Protein AF-A0A7C7V4R6-F1 (afdb_monomer)

Secondary structure (DSSP, 8-state):
------------------------------GGGTTSHHHHHHHHGGGPPEEE-TTS-EEE---EEEEE--TTSTT--S-HHHHHHHHHHTT-SEEEEEEEEB--TTSTTBTT--HHHHHHHHHHHHHHHTTT-EEEEEEEEE--GGGHHHHHHHHTT---S-EEEE--EEE-SSSEEE-SSTTTSHHHHTTS-HHHHHHHHHHHHHHHHHTT--SEE-STTTTHHHHHHHHSS--GGGGHHHHHHHHHHHHHHT-EEEEETHHHHSTT-S-BS-HHHHHHHHHTT---EEEE--BSSGGGTTTTHHHHHHHHHHTT-SEEEEEETTEEEEEE--

Structure (mmCIF, N/CA/C/O backbone):
data_AF-A0A7C7V4R6-F1
#
_entry.id   AF-A0A7C7V4R6-F1
#
loop_
_atom_site.group_PDB
_atom_site.id
_atom_site.type_symbol
_atom_site.label_atom_id
_atom_site.label_alt_id
_atom_site.label_comp_id
_atom_site.label_asym_id
_atom_site.label_entity_id
_atom_site.label_seq_id
_atom_site.pdbx_PDB_ins_code
_atom_site.Cartn_x
_atom_site.Cartn_y
_atom_site.Cartn_z
_atom_site.occupancy
_atom_site.B_iso_or_equiv
_atom_site.auth_seq_id
_atom_site.auth_comp_id
_atom_site.auth_asym_id
_atom_site.auth_atom_id
_atom_site.pdbx_PDB_model_num
ATOM 1 N N . MET A 1 1 ? 21.155 -21.994 -9.665 1.00 31.92 1 MET A N 1
ATOM 2 C CA . MET A 1 1 ? 20.727 -23.236 -10.342 1.00 31.92 1 MET A CA 1
ATOM 3 C C . MET A 1 1 ? 19.844 -23.995 -9.373 1.00 31.92 1 MET A C 1
ATOM 5 O O . MET A 1 1 ? 20.315 -24.326 -8.297 1.00 31.92 1 MET A O 1
ATOM 9 N N . CYS A 1 2 ? 18.577 -24.198 -9.715 1.00 30.30 2 CYS A N 1
ATOM 10 C CA . CYS A 1 2 ? 17.637 -25.014 -8.949 1.00 30.30 2 CYS A CA 1
ATOM 11 C C . CYS A 1 2 ? 17.242 -26.178 -9.872 1.00 30.30 2 CYS A C 1
ATOM 13 O O . CYS A 1 2 ? 16.844 -25.892 -11.006 1.00 30.30 2 CYS A O 1
ATOM 15 N N . PRO A 1 3 ? 17.436 -27.457 -9.502 1.00 39.81 3 PRO A N 1
ATOM 16 C CA . PRO A 1 3 ? 17.173 -28.550 -10.422 1.00 39.81 3 PRO A CA 1
ATOM 17 C C . PRO A 1 3 ? 15.688 -28.925 -10.423 1.00 39.81 3 PRO A C 1
ATOM 19 O O . PRO A 1 3 ? 15.050 -29.071 -9.384 1.00 39.81 3 PRO A O 1
ATOM 22 N N . TYR A 1 4 ? 15.175 -29.112 -11.635 1.00 31.00 4 TYR A N 1
ATOM 23 C CA . TYR A 1 4 ? 13.907 -29.758 -11.946 1.00 31.00 4 TYR A CA 1
ATOM 24 C C . TYR A 1 4 ? 13.853 -31.184 -11.375 1.00 31.00 4 TYR A C 1
ATOM 26 O O . TYR A 1 4 ? 14.777 -31.970 -11.578 1.00 31.00 4 TYR A O 1
ATOM 34 N N . SER A 1 5 ? 12.705 -31.570 -10.819 1.00 31.20 5 SER A N 1
ATOM 35 C CA . SER A 1 5 ? 12.209 -32.937 -10.978 1.00 31.20 5 SER A CA 1
ATOM 36 C C . SER A 1 5 ? 10.722 -32.881 -11.319 1.00 31.20 5 SER A C 1
ATOM 38 O O . SER A 1 5 ? 9.916 -32.293 -10.603 1.00 31.20 5 SER A O 1
ATOM 40 N N . ALA A 1 6 ? 10.395 -33.415 -12.492 1.00 26.78 6 ALA A N 1
ATOM 41 C CA . ALA A 1 6 ? 9.046 -33.526 -13.009 1.00 26.78 6 ALA A CA 1
ATOM 42 C C . ALA A 1 6 ? 8.433 -34.841 -12.518 1.00 26.78 6 ALA A C 1
ATOM 44 O O . ALA A 1 6 ? 8.996 -35.909 -12.759 1.00 26.78 6 ALA A O 1
ATOM 45 N N . SER A 1 7 ? 7.249 -34.784 -11.914 1.00 27.92 7 SER A N 1
ATOM 46 C CA . SER A 1 7 ? 6.358 -35.937 -11.820 1.00 27.92 7 SER A CA 1
ATOM 47 C C . SER A 1 7 ? 4.995 -35.557 -12.399 1.00 27.92 7 SER A C 1
ATOM 49 O O . SER A 1 7 ? 4.341 -34.598 -12.000 1.00 27.92 7 SER A O 1
ATOM 51 N N . ARG A 1 8 ? 4.605 -36.292 -13.444 1.00 27.06 8 ARG A N 1
ATOM 52 C CA . ARG A 1 8 ? 3.277 -36.232 -14.055 1.00 27.06 8 ARG A CA 1
ATOM 53 C C . ARG A 1 8 ? 2.288 -36.935 -13.129 1.00 27.06 8 ARG A C 1
ATOM 55 O O . ARG A 1 8 ? 2.454 -38.126 -12.881 1.00 27.06 8 ARG A O 1
ATOM 62 N N . ALA A 1 9 ? 1.216 -36.252 -12.748 1.00 27.55 9 ALA A N 1
ATOM 63 C CA . ALA A 1 9 ? -0.017 -36.889 -12.298 1.00 27.55 9 ALA A CA 1
ATOM 64 C C . ALA A 1 9 ? -1.159 -36.477 -13.236 1.00 27.55 9 ALA A C 1
ATOM 66 O O . ALA A 1 9 ? -1.365 -35.297 -13.516 1.00 27.55 9 ALA A O 1
ATOM 67 N N . LYS A 1 10 ? -1.849 -37.480 -13.784 1.00 25.34 10 LYS A N 1
ATOM 68 C CA . LYS A 1 10 ? -3.043 -37.336 -14.621 1.00 25.34 10 LYS A CA 1
ATOM 69 C C . LYS A 1 10 ? -4.300 -37.245 -13.746 1.00 25.34 10 LYS A C 1
ATOM 71 O O . LYS A 1 10 ? -4.399 -37.944 -12.747 1.00 25.34 10 LYS A O 1
ATOM 76 N N . SER A 1 11 ? -5.257 -36.476 -14.273 1.00 25.80 11 SER A N 1
ATOM 77 C CA . SER A 1 11 ? -6.722 -36.542 -14.123 1.00 25.80 11 SER A CA 1
ATOM 78 C C . SER A 1 11 ? -7.352 -36.297 -12.748 1.00 25.80 11 SER A C 1
ATOM 80 O O . SER A 1 11 ? -7.283 -37.134 -11.860 1.00 25.80 11 SER A O 1
ATOM 82 N N . SER A 1 12 ? -8.204 -35.277 -12.660 1.00 25.84 12 SER A N 1
ATOM 83 C CA . SER A 1 12 ? -9.638 -35.470 -12.927 1.00 25.84 12 SER A CA 1
ATOM 84 C C . SER A 1 12 ? -10.336 -34.120 -13.114 1.00 25.84 12 SER A C 1
ATOM 86 O O . SER A 1 12 ? -10.121 -33.163 -12.381 1.00 25.84 12 SER A O 1
ATOM 88 N N . SER A 1 13 ? -11.121 -34.051 -14.182 1.00 28.67 13 SER A N 1
ATOM 89 C CA . SER A 1 13 ? -11.989 -32.948 -14.566 1.00 28.67 13 SER A CA 1
ATOM 90 C C . SER A 1 13 ? -13.187 -32.871 -13.622 1.00 28.67 13 SER A C 1
ATOM 92 O O . SER A 1 13 ? -14.039 -33.759 -13.644 1.00 28.67 13 SER A O 1
ATOM 94 N N . GLY A 1 14 ? -13.265 -31.802 -12.836 1.00 24.80 14 GLY A N 1
ATOM 95 C CA . GLY A 1 14 ? -14.479 -31.370 -12.153 1.00 24.80 14 GLY A CA 1
ATOM 96 C C . GLY A 1 14 ? -14.875 -30.009 -12.702 1.00 24.80 14 GLY A C 1
ATOM 97 O O . GLY A 1 14 ? -14.287 -29.001 -12.326 1.00 24.80 14 GLY A O 1
ATOM 98 N N . PHE A 1 15 ? -15.829 -30.000 -13.632 1.00 26.11 15 PHE A N 1
ATOM 99 C CA . PHE A 1 15 ? -16.554 -28.798 -14.029 1.00 26.11 15 PHE A CA 1
ATOM 100 C C . PHE A 1 15 ? -17.224 -28.216 -12.778 1.00 26.11 15 PHE A C 1
ATOM 102 O O . PHE A 1 15 ? -18.094 -28.867 -12.203 1.00 26.11 15 PHE A O 1
ATOM 109 N N . PHE A 1 16 ? -16.826 -27.014 -12.364 1.00 27.72 16 PHE A N 1
ATOM 110 C CA . PHE A 1 16 ? -17.659 -26.170 -11.516 1.00 27.72 16 PHE A CA 1
ATOM 111 C C . PHE A 1 16 ? -18.145 -24.994 -12.349 1.00 27.72 16 PHE A C 1
ATOM 113 O O . PHE A 1 16 ? -17.373 -24.289 -12.997 1.00 27.72 16 PHE A O 1
ATOM 120 N N . ASP A 1 17 ? -19.464 -24.915 -12.375 1.00 26.17 17 ASP A N 1
ATOM 121 C CA . ASP A 1 17 ? -20.310 -24.062 -13.180 1.00 26.17 17 ASP A CA 1
ATOM 122 C C . ASP A 1 17 ? -19.988 -22.582 -12.949 1.00 26.17 17 ASP A C 1
ATOM 124 O O . ASP A 1 17 ? -20.004 -22.077 -11.823 1.00 26.17 17 ASP A O 1
ATOM 128 N N . GLY A 1 18 ? -19.640 -21.900 -14.036 1.00 31.06 18 GLY A N 1
ATOM 129 C CA . GLY A 1 18 ? -19.382 -20.475 -14.050 1.00 31.06 18 GLY A CA 1
ATOM 130 C C . GLY A 1 18 ? -20.699 -19.736 -14.187 1.00 31.06 18 GLY A C 1
ATOM 131 O O . GLY A 1 18 ? -21.167 -19.557 -15.302 1.00 31.06 18 GLY A O 1
ATOM 132 N N . GLN A 1 19 ? -21.270 -19.277 -13.074 1.00 30.16 19 GLN A N 1
ATOM 133 C CA . GLN A 1 19 ? -22.265 -18.203 -13.066 1.00 30.16 19 GLN A CA 1
ATOM 134 C C . GLN A 1 19 ? -22.471 -17.668 -11.642 1.00 30.16 19 GLN A C 1
ATOM 136 O O . GLN A 1 19 ? -23.383 -18.072 -10.932 1.00 30.16 19 GLN A O 1
ATOM 141 N N . GLN A 1 20 ? -21.619 -16.728 -11.222 1.00 28.16 20 GLN A N 1
ATOM 142 C CA . GLN A 1 20 ? -21.970 -15.731 -10.199 1.00 28.16 20 GLN A CA 1
ATOM 143 C C . GLN A 1 20 ? -21.044 -14.503 -10.266 1.00 28.16 20 GLN A C 1
ATOM 145 O O . GLN A 1 20 ? -20.533 -14.015 -9.267 1.00 28.16 20 GLN A O 1
ATOM 150 N N . ALA A 1 21 ? -20.850 -13.958 -11.469 1.00 31.48 21 ALA A N 1
ATOM 151 C CA . ALA A 1 21 ? -20.419 -12.570 -11.620 1.00 31.48 21 ALA A CA 1
ATOM 152 C C . ALA A 1 21 ? -21.663 -11.680 -11.470 1.00 31.48 21 ALA A C 1
ATOM 154 O O . ALA A 1 21 ? -22.317 -11.335 -12.453 1.00 31.48 21 ALA A O 1
ATOM 155 N N . ASN A 1 22 ? -22.044 -11.374 -10.228 1.00 31.30 22 ASN A N 1
ATOM 156 C CA . ASN A 1 22 ? -23.120 -10.430 -9.937 1.00 31.30 22 ASN A CA 1
ATOM 157 C C . ASN A 1 22 ? -22.545 -9.164 -9.304 1.00 31.30 22 ASN A C 1
ATOM 159 O O . ASN A 1 22 ? -22.177 -9.154 -8.135 1.00 31.30 22 ASN A O 1
ATOM 163 N N . ARG A 1 23 ? -22.497 -8.119 -10.142 1.00 33.09 23 ARG A N 1
ATOM 164 C CA . ARG A 1 23 ? -22.643 -6.687 -9.842 1.00 33.09 23 ARG A CA 1
ATOM 165 C C . ARG A 1 23 ? -22.463 -6.326 -8.365 1.00 33.09 23 ARG A C 1
ATOM 167 O O . ARG A 1 23 ? -23.416 -6.402 -7.590 1.00 33.09 23 ARG A O 1
ATOM 174 N N . ILE A 1 24 ? -21.282 -5.813 -8.028 1.00 34.94 24 ILE A N 1
ATOM 175 C CA . ILE A 1 24 ? -21.145 -4.897 -6.896 1.00 34.94 24 ILE A CA 1
ATOM 176 C C . ILE A 1 24 ? -21.999 -3.680 -7.269 1.00 34.94 24 ILE A C 1
ATOM 178 O O . ILE A 1 24 ? -21.640 -2.882 -8.133 1.00 34.94 24 ILE A O 1
ATOM 182 N N . GLY A 1 25 ? -23.220 -3.635 -6.738 1.00 32.81 25 GLY A N 1
ATOM 183 C CA . GLY A 1 25 ? -24.050 -2.443 -6.803 1.00 32.81 25 GLY A CA 1
ATOM 184 C C . GLY A 1 25 ? -23.316 -1.298 -6.116 1.00 32.81 25 GLY A C 1
ATOM 185 O O . GLY A 1 25 ? -22.514 -1.537 -5.215 1.00 32.81 25 GLY A O 1
ATOM 186 N N . ARG A 1 26 ? -23.597 -0.071 -6.561 1.00 37.94 26 ARG A N 1
ATOM 187 C CA . ARG A 1 26 ? -23.150 1.174 -5.928 1.00 37.94 26 ARG A CA 1
ATOM 188 C C . ARG A 1 26 ? -23.150 0.998 -4.406 1.00 37.94 26 ARG A C 1
ATOM 190 O O . ARG A 1 26 ? -24.166 0.557 -3.865 1.00 37.94 26 ARG A O 1
ATOM 197 N N . LEU A 1 27 ? -22.029 1.285 -3.741 1.00 43.44 27 LEU A N 1
ATOM 198 C CA . LEU A 1 27 ? -21.927 1.227 -2.280 1.00 43.44 27 LEU A CA 1
ATOM 199 C C . LEU A 1 27 ? -22.879 2.271 -1.667 1.00 43.44 27 LEU A C 1
ATOM 201 O O . LEU A 1 27 ? -22.491 3.403 -1.384 1.00 43.44 27 LEU A O 1
ATOM 205 N N . GLU A 1 28 ? -24.151 1.911 -1.507 1.00 34.50 28 GLU A N 1
ATOM 206 C CA . GLU A 1 28 ? -25.136 2.729 -0.809 1.00 34.50 28 GLU A CA 1
ATOM 207 C C . GLU A 1 28 ? -24.820 2.702 0.699 1.00 34.50 28 GLU A C 1
ATOM 209 O O . GLU A 1 28 ? -24.504 1.642 1.250 1.00 34.50 28 GLU A O 1
ATOM 214 N N . PRO A 1 29 ? -24.868 3.847 1.398 1.00 33.97 29 PRO A N 1
ATOM 215 C CA . PRO A 1 29 ? -24.622 3.893 2.832 1.00 33.97 29 PRO A CA 1
ATOM 216 C C . PRO A 1 29 ? -25.763 3.194 3.589 1.00 33.97 29 PRO A C 1
ATOM 218 O O . PRO A 1 29 ? -26.873 3.712 3.669 1.00 33.97 29 PRO A O 1
ATOM 221 N N . ASP A 1 30 ? -25.491 2.017 4.156 1.00 36.28 30 ASP A N 1
ATOM 222 C CA . ASP A 1 30 ? -26.444 1.298 5.010 1.00 36.28 30 ASP A CA 1
ATOM 223 C C . ASP A 1 30 ? -26.453 1.892 6.433 1.00 36.28 30 ASP A C 1
ATOM 225 O O . ASP A 1 30 ? -25.536 1.683 7.233 1.00 36.28 30 ASP A O 1
ATOM 229 N N . GLU A 1 31 ? -27.500 2.659 6.750 1.00 35.28 31 GLU A N 1
ATOM 230 C CA . GLU A 1 31 ? -27.747 3.240 8.077 1.00 35.28 31 GLU A CA 1
ATOM 231 C C . GLU A 1 31 ? -28.304 2.221 9.103 1.00 35.28 31 GLU A C 1
ATOM 233 O O . GLU A 1 31 ? -28.556 2.577 10.253 1.00 35.28 31 GLU A O 1
ATOM 238 N N . ALA A 1 32 ? -28.491 0.938 8.768 1.00 31.91 32 ALA A N 1
ATOM 239 C CA . ALA A 1 32 ? -29.214 0.006 9.645 1.00 31.91 32 ALA A CA 1
ATOM 240 C C . ALA A 1 32 ? -28.342 -0.867 10.578 1.00 31.91 32 ALA A C 1
ATOM 242 O O . ALA A 1 32 ? -28.885 -1.520 11.469 1.00 31.91 32 ALA A O 1
ATOM 243 N N . GLN A 1 33 ? -27.005 -0.854 10.476 1.00 34.84 33 GLN A N 1
ATOM 244 C CA . GLN A 1 33 ? -26.105 -1.600 11.394 1.00 34.84 33 GLN A CA 1
ATOM 245 C C . GLN A 1 33 ? -25.537 -0.749 12.558 1.00 34.84 33 GLN A C 1
ATOM 247 O O . GLN A 1 33 ? -24.576 -1.117 13.237 1.00 34.84 33 GLN A O 1
ATOM 252 N N . LEU A 1 34 ? -26.161 0.400 12.823 1.00 40.91 34 LEU A N 1
ATOM 253 C CA . LEU A 1 34 ? -25.671 1.525 13.633 1.00 40.91 34 LEU A CA 1
ATOM 254 C C . LEU A 1 34 ? -25.751 1.375 15.173 1.00 40.91 34 LEU A C 1
ATOM 256 O O . LEU A 1 34 ? -25.884 2.372 15.878 1.00 40.91 34 LEU A O 1
ATOM 260 N N . GLY A 1 35 ? -25.635 0.176 15.748 1.00 35.19 35 GLY A N 1
ATOM 261 C CA . GLY A 1 35 ? -25.759 0.023 17.210 1.00 35.19 35 GLY A CA 1
ATOM 262 C C . GLY A 1 35 ? -24.584 0.614 18.007 1.00 35.19 35 GLY A C 1
ATOM 263 O O . GLY A 1 35 ? -24.772 1.367 18.962 1.00 35.19 35 GLY A O 1
ATOM 264 N N . TRP A 1 36 ? -23.354 0.282 17.607 1.00 38.16 36 TRP A N 1
ATOM 265 C CA . TRP A 1 36 ? -22.148 0.591 18.390 1.00 38.16 36 TRP A CA 1
ATOM 266 C C . TRP A 1 36 ? -21.197 1.560 17.669 1.00 38.16 36 TRP A C 1
ATOM 268 O O . TRP A 1 36 ? -20.777 2.562 18.248 1.00 38.16 36 TRP A O 1
ATOM 278 N N . ALA A 1 37 ? -20.967 1.356 16.366 1.00 37.81 37 ALA A N 1
ATOM 279 C CA . ALA A 1 37 ? -20.138 2.240 15.542 1.00 37.81 37 ALA A CA 1
ATOM 280 C C . ALA A 1 37 ? -20.730 3.654 15.378 1.00 37.81 37 ALA A C 1
ATOM 282 O O . ALA A 1 37 ? -19.984 4.623 15.307 1.00 37.81 37 ALA A O 1
ATOM 283 N N . ALA A 1 38 ? -22.059 3.811 15.381 1.00 38.75 38 ALA A N 1
ATOM 284 C CA . ALA A 1 38 ? -22.714 5.123 15.285 1.00 38.75 38 ALA A CA 1
ATOM 285 C C . ALA A 1 38 ? -22.575 5.970 16.558 1.00 38.75 38 ALA A C 1
ATOM 287 O O . ALA A 1 38 ? -22.631 7.201 16.511 1.00 38.75 38 ALA A O 1
ATOM 288 N N . THR A 1 39 ? -22.429 5.305 17.702 1.00 38.97 39 THR A N 1
ATOM 289 C CA . THR A 1 39 ? -22.243 5.939 19.011 1.00 38.97 39 THR A CA 1
ATOM 290 C C . THR A 1 39 ? -20.807 6.441 19.134 1.00 38.97 39 THR A C 1
ATOM 292 O O . THR A 1 39 ? -20.603 7.617 19.429 1.00 38.97 39 THR A O 1
ATOM 295 N N . LEU A 1 40 ? -19.835 5.614 18.726 1.00 43.59 40 LEU A N 1
ATOM 296 C CA . LEU A 1 40 ? -18.442 6.023 18.511 1.00 43.59 40 LEU A CA 1
ATOM 297 C C . LEU A 1 40 ? -18.325 7.164 17.500 1.00 43.59 40 LEU A C 1
ATOM 299 O O . LEU A 1 40 ? -17.628 8.137 17.755 1.00 43.59 40 LEU A O 1
ATOM 303 N N . PHE A 1 41 ? -19.062 7.103 16.387 1.00 41.56 41 PHE A N 1
ATOM 304 C CA . PHE A 1 41 ? -19.081 8.168 15.385 1.00 41.56 41 PHE A CA 1
ATOM 305 C C . PHE A 1 41 ? -19.575 9.492 15.986 1.00 41.56 41 PHE A C 1
ATOM 307 O O . PHE A 1 41 ? -18.987 10.539 15.735 1.00 41.56 41 PHE A O 1
ATOM 314 N N . ARG A 1 42 ? -20.603 9.473 16.847 1.00 39.75 42 ARG A N 1
ATOM 315 C CA . ARG A 1 42 ? -21.092 10.682 17.536 1.00 39.75 42 ARG A CA 1
ATOM 316 C C . ARG A 1 42 ? -20.096 11.241 18.554 1.00 39.75 42 ARG A C 1
ATOM 318 O O . ARG A 1 42 ? -19.982 12.462 18.641 1.00 39.75 42 ARG A O 1
ATOM 325 N N . GLU A 1 43 ? -19.363 10.402 19.278 1.00 36.69 43 GLU A N 1
ATOM 326 C CA . GLU A 1 43 ? -18.378 10.851 20.274 1.00 36.69 43 GLU A CA 1
ATOM 327 C C . GLU A 1 43 ? -17.033 11.257 19.649 1.00 36.69 43 GLU A C 1
ATOM 329 O O . GLU A 1 43 ? -16.544 12.347 19.947 1.00 36.69 43 GLU A O 1
ATOM 334 N N . ALA A 1 44 ? -16.499 10.489 18.694 1.00 38.53 44 ALA A N 1
ATOM 335 C CA . ALA A 1 44 ? -15.298 10.833 17.925 1.00 38.53 44 ALA A CA 1
ATOM 336 C C . ALA A 1 44 ? -15.517 12.070 17.039 1.00 38.53 44 ALA A C 1
ATOM 338 O O . ALA A 1 44 ? -14.622 12.899 16.886 1.00 38.53 44 ALA A O 1
ATOM 339 N N . SER A 1 45 ? -16.739 12.289 16.533 1.00 38.69 45 SER A N 1
ATOM 340 C CA . SER A 1 45 ? -17.062 13.507 15.779 1.00 38.69 45 SER A CA 1
ATOM 341 C C . SER A 1 45 ? -16.969 14.797 16.616 1.00 38.69 45 SER A C 1
ATOM 343 O O . SER A 1 45 ? -16.931 15.892 16.050 1.00 38.69 45 SER A O 1
ATOM 345 N N . ARG A 1 46 ? -16.889 14.715 17.953 1.00 38.38 46 ARG A N 1
ATOM 346 C CA . ARG A 1 46 ? -16.592 15.878 18.811 1.00 38.38 46 ARG A CA 1
ATOM 347 C C . ARG A 1 46 ? -15.098 16.224 18.860 1.00 38.38 46 ARG A C 1
ATOM 349 O O . ARG A 1 46 ? -14.773 17.334 19.266 1.00 38.38 46 ARG A O 1
ATOM 356 N N . GLN A 1 47 ? -14.215 15.327 18.414 1.00 38.91 47 GLN A N 1
ATOM 357 C CA . GLN A 1 47 ? -12.759 15.515 18.307 1.00 38.91 47 GLN A CA 1
ATOM 358 C C . GLN A 1 47 ? -12.304 15.761 16.857 1.00 38.91 47 GLN A C 1
ATOM 360 O O . GLN A 1 47 ? -11.192 15.419 16.469 1.00 38.91 47 GLN A O 1
ATOM 365 N N . CYS A 1 48 ? -13.158 16.353 16.020 1.00 40.41 48 CYS A N 1
ATOM 366 C CA . CYS A 1 48 ? -12.762 16.696 14.658 1.00 40.41 48 CYS A CA 1
ATOM 367 C C . CYS A 1 48 ? -11.789 17.878 14.649 1.00 40.41 48 CYS A C 1
ATOM 369 O O . CYS A 1 48 ? -12.124 18.978 15.094 1.00 40.41 48 CYS A O 1
ATOM 371 N N . HIS A 1 49 ? -10.616 17.663 14.062 1.00 47.66 49 HIS A N 1
ATOM 372 C CA . HIS A 1 49 ? -9.708 18.740 13.709 1.00 47.66 49 HIS A CA 1
ATOM 373 C C . HIS A 1 49 ? -10.167 19.398 12.404 1.00 47.66 49 HIS A C 1
ATOM 375 O O . HIS A 1 49 ? -10.390 18.737 11.387 1.00 47.66 49 HIS A O 1
ATOM 381 N N . TYR A 1 50 ? -10.321 20.719 12.450 1.00 44.47 50 TYR A N 1
ATOM 382 C CA . TYR A 1 50 ? -10.479 21.538 11.258 1.00 44.47 50 TYR A CA 1
ATOM 383 C C . TYR A 1 50 ? -9.092 21.839 10.708 1.00 44.47 50 TYR A C 1
ATOM 385 O O . TYR A 1 50 ? -8.258 22.405 11.416 1.00 44.47 50 TYR A O 1
ATOM 393 N N . PHE A 1 51 ? -8.858 21.496 9.446 1.00 45.22 51 PHE A N 1
ATOM 394 C CA . PHE A 1 51 ? -7.691 21.975 8.719 1.00 45.22 51 PHE A CA 1
ATOM 395 C C . PHE A 1 51 ? -8.157 22.945 7.641 1.00 45.22 51 PHE A C 1
ATOM 397 O O . PHE A 1 51 ? -9.134 22.704 6.930 1.00 45.22 51 PHE A O 1
ATOM 404 N N . THR A 1 52 ? -7.460 24.069 7.541 1.00 36.75 52 THR A N 1
ATOM 405 C CA . THR A 1 52 ? -7.571 24.978 6.404 1.00 36.75 52 THR A CA 1
ATOM 406 C C . THR A 1 52 ? -6.851 24.351 5.224 1.00 36.75 52 THR A C 1
ATOM 408 O O . THR A 1 52 ? -5.637 24.152 5.272 1.00 36.75 52 THR A O 1
ATOM 411 N N . THR A 1 53 ? -7.593 24.033 4.170 1.00 45.56 53 THR A N 1
ATOM 412 C CA . THR A 1 53 ? -7.005 23.610 2.895 1.00 45.56 53 THR A CA 1
ATOM 413 C C . THR A 1 53 ? -6.378 24.815 2.181 1.00 45.56 53 THR A C 1
ATOM 415 O O . THR A 1 53 ? -6.622 25.964 2.558 1.00 45.56 53 THR A O 1
ATOM 418 N N . ASN A 1 54 ? -5.628 24.584 1.096 1.00 38.75 54 ASN A N 1
ATOM 419 C CA . ASN A 1 54 ? -5.087 25.652 0.233 1.00 38.75 54 ASN A CA 1
ATOM 420 C C . ASN A 1 54 ? -6.171 26.604 -0.324 1.00 38.75 54 ASN A C 1
ATOM 422 O O . ASN A 1 54 ? -5.851 27.678 -0.824 1.00 38.75 54 ASN A O 1
ATOM 426 N N . SER A 1 55 ? -7.454 26.235 -0.213 1.00 47.25 55 SER A N 1
ATOM 427 C CA . SER A 1 55 ? -8.605 27.073 -0.568 1.00 47.25 55 SER A CA 1
ATOM 428 C C . SER A 1 55 ? -9.062 28.042 0.540 1.00 47.25 55 SER A C 1
ATOM 430 O O . SER A 1 55 ? -9.996 28.814 0.330 1.00 47.25 55 SER A O 1
ATOM 432 N N . GLY A 1 56 ? -8.451 27.998 1.731 1.00 38.84 56 GLY A N 1
ATOM 433 C CA . GLY A 1 56 ? -8.806 28.843 2.878 1.00 38.84 56 GLY A CA 1
ATOM 434 C C . GLY A 1 56 ? -10.086 28.434 3.621 1.00 38.84 56 GLY A C 1
ATOM 435 O O . GLY A 1 56 ? -10.468 29.105 4.579 1.00 38.84 56 GLY A O 1
ATOM 436 N N . LYS A 1 57 ? -10.754 27.340 3.227 1.00 44.59 57 LYS A N 1
ATOM 437 C CA . LYS A 1 57 ? -11.931 26.803 3.929 1.00 44.59 57 LYS A CA 1
ATOM 438 C C . LYS A 1 57 ? -11.519 25.799 5.007 1.00 44.59 57 LYS A C 1
ATOM 440 O O . LYS A 1 57 ? -10.691 24.924 4.761 1.00 44.59 57 LYS A O 1
ATOM 445 N N . ALA A 1 58 ? -12.110 25.936 6.195 1.00 47.91 58 ALA A N 1
ATOM 446 C CA . ALA A 1 58 ? -11.996 24.963 7.274 1.00 47.91 58 ALA A CA 1
ATOM 447 C C . ALA A 1 58 ? -12.844 23.735 6.924 1.00 47.91 58 ALA A C 1
ATOM 449 O O . ALA A 1 58 ? -14.073 23.804 6.941 1.00 47.91 58 ALA A O 1
ATOM 450 N N . GLU A 1 59 ? -12.192 22.626 6.591 1.00 56.56 59 GLU A N 1
ATOM 451 C CA . GLU A 1 59 ? -12.870 21.361 6.321 1.00 56.56 59 GLU A CA 1
ATOM 452 C C . GLU A 1 59 ? -12.754 20.427 7.519 1.00 56.56 59 GLU A C 1
ATOM 454 O O . GLU A 1 59 ? -11.728 20.366 8.203 1.00 56.56 59 GLU A O 1
ATOM 459 N N . ARG A 1 60 ? -13.839 19.696 7.774 1.00 59.16 60 ARG A N 1
ATOM 460 C CA . ARG A 1 60 ? -13.878 18.645 8.783 1.00 59.16 60 ARG A CA 1
ATOM 461 C C . ARG A 1 60 ? -13.193 17.420 8.184 1.00 59.16 60 ARG A C 1
ATOM 463 O O . ARG A 1 60 ? -13.773 16.750 7.336 1.00 59.16 60 ARG A O 1
ATOM 470 N N . ILE A 1 61 ? -11.952 17.157 8.583 1.00 65.12 61 ILE A N 1
ATOM 471 C CA . ILE A 1 61 ? -11.195 16.013 8.069 1.00 65.12 61 ILE A CA 1
ATOM 472 C C . ILE A 1 61 ? -11.417 14.820 8.993 1.00 65.12 61 ILE A C 1
ATOM 474 O O . ILE A 1 61 ? -11.236 14.921 10.208 1.00 65.12 61 ILE A O 1
ATOM 478 N N . VAL A 1 62 ? -11.807 13.683 8.417 1.00 74.94 62 VAL A N 1
ATOM 479 C CA . VAL A 1 62 ? -11.763 12.409 9.134 1.00 74.94 62 VAL A CA 1
ATOM 480 C C . VAL A 1 62 ? -10.309 11.954 9.171 1.00 74.94 62 VAL A C 1
ATOM 482 O O . VAL A 1 62 ? -9.710 11.702 8.128 1.00 74.94 62 VAL A O 1
ATOM 485 N N . LEU A 1 63 ? -9.736 11.880 10.370 1.00 88.19 63 LEU A N 1
ATOM 486 C CA . LEU A 1 63 ? -8.384 11.373 10.562 1.00 88.19 63 LEU A CA 1
ATOM 487 C C . LEU A 1 63 ? -8.415 9.848 10.604 1.00 88.19 63 LEU A C 1
ATOM 489 O O . LEU A 1 63 ? -9.003 9.251 11.510 1.00 88.19 63 LEU A O 1
ATOM 493 N N . LEU A 1 64 ? -7.790 9.239 9.603 1.00 95.31 64 LEU A N 1
ATOM 494 C CA . LEU A 1 64 ? -7.592 7.802 9.507 1.00 95.31 64 LEU A CA 1
ATOM 495 C C . LEU A 1 64 ? -6.297 7.472 8.778 1.00 95.31 64 LEU A C 1
ATOM 497 O O . LEU A 1 64 ? -5.755 8.311 8.060 1.00 95.31 64 LEU A O 1
ATOM 501 N N . ASP A 1 65 ? -5.814 6.253 8.979 1.00 98.31 65 ASP A N 1
ATOM 502 C CA . ASP A 1 65 ? -4.581 5.775 8.361 1.00 98.31 65 ASP A CA 1
ATOM 503 C C . ASP A 1 65 ? -4.605 4.251 8.227 1.00 98.31 65 ASP A C 1
ATOM 505 O O . ASP A 1 65 ? -4.689 3.553 9.235 1.00 98.31 65 ASP A O 1
ATOM 509 N N . TYR A 1 66 ? -4.577 3.739 6.997 1.00 98.44 66 TYR A N 1
ATOM 510 C CA . TYR A 1 66 ? -4.717 2.310 6.696 1.00 98.44 66 TYR A CA 1
ATOM 511 C C . TYR A 1 66 ? -3.388 1.598 6.400 1.00 98.44 66 TYR A C 1
ATOM 513 O O . TYR A 1 66 ? -3.399 0.430 6.007 1.00 98.44 66 TYR A O 1
ATOM 521 N N . HIS A 1 67 ? -2.244 2.252 6.609 1.00 98.81 67 HIS A N 1
ATOM 522 C CA . HIS A 1 67 ? -0.944 1.636 6.344 1.00 98.81 67 HIS A CA 1
ATOM 523 C C . HIS A 1 67 ? 0.071 2.036 7.408 1.00 98.81 67 HIS A C 1
ATOM 525 O O . HIS A 1 67 ? 0.815 3.007 7.260 1.00 98.81 67 HIS A O 1
ATOM 531 N N . LEU A 1 68 ? 0.071 1.281 8.507 1.00 98.81 68 LEU A N 1
ATOM 532 C CA . LEU A 1 68 ? 0.984 1.463 9.631 1.00 98.81 68 LEU A CA 1
ATOM 533 C C . LEU A 1 68 ? 1.803 0.197 9.882 1.00 98.81 68 LEU A C 1
ATOM 535 O O . LEU A 1 68 ? 1.242 -0.890 10.005 1.00 98.81 68 LEU A O 1
ATOM 539 N N . HIS A 1 69 ? 3.102 0.373 10.085 1.00 98.69 69 HIS A N 1
ATOM 540 C CA . HIS A 1 69 ? 4.051 -0.658 10.492 1.00 98.69 69 HIS A CA 1
ATOM 541 C C . HIS A 1 69 ? 4.501 -0.407 11.926 1.00 98.69 69 HIS A C 1
ATOM 543 O O . HIS A 1 69 ? 4.922 0.701 12.290 1.00 98.69 69 HIS A O 1
ATOM 549 N N . SER A 1 70 ? 4.397 -1.434 12.765 1.00 98.75 70 SER A N 1
ATOM 550 C CA . SER A 1 70 ? 4.819 -1.388 14.161 1.00 98.75 70 SER A CA 1
ATOM 551 C C . SER A 1 70 ? 6.023 -2.292 14.400 1.00 98.75 70 SER A C 1
ATOM 553 O O . SER A 1 70 ? 6.541 -2.916 13.487 1.00 98.75 70 SER A O 1
ATOM 555 N N . THR A 1 71 ? 6.452 -2.456 15.650 1.00 98.56 71 THR A N 1
ATOM 556 C CA . THR A 1 71 ? 7.466 -3.464 16.020 1.00 98.56 71 THR A CA 1
ATOM 557 C C . THR A 1 71 ? 7.019 -4.925 15.811 1.00 98.56 71 THR A C 1
ATOM 559 O O . THR A 1 71 ? 7.629 -5.844 16.365 1.00 98.56 71 THR A O 1
ATOM 562 N N . CYS A 1 72 ? 5.913 -5.157 15.098 1.00 98.19 72 CYS A N 1
ATOM 563 C CA . CYS A 1 72 ? 5.532 -6.441 14.516 1.00 98.19 72 CYS A CA 1
ATOM 564 C C . CYS A 1 72 ? 6.018 -6.610 13.058 1.00 98.19 72 CYS A C 1
ATOM 566 O O . CYS A 1 72 ? 6.046 -7.749 12.598 1.00 98.19 72 CYS A O 1
ATOM 568 N N . SER A 1 73 ? 6.475 -5.541 12.399 1.00 97.62 73 SER A N 1
ATOM 569 C CA . SER A 1 73 ? 7.308 -5.537 11.188 1.00 97.62 73 SER A CA 1
ATOM 570 C C . SER A 1 73 ? 8.797 -5.422 11.548 1.00 97.62 73 SER A C 1
ATOM 572 O O . SER A 1 73 ? 9.155 -4.826 12.569 1.00 97.62 73 SER A O 1
ATOM 574 N N . ALA A 1 74 ? 9.684 -5.973 10.710 1.00 96.12 74 ALA A N 1
ATOM 575 C CA . ALA A 1 74 ? 11.133 -6.012 10.971 1.00 96.12 74 ALA A CA 1
ATOM 576 C C . ALA A 1 74 ? 11.800 -4.626 11.004 1.00 96.12 74 ALA A C 1
ATOM 578 O O . ALA A 1 74 ? 12.899 -4.456 11.533 1.00 96.12 74 ALA A O 1
ATOM 579 N N . ASP A 1 75 ? 11.133 -3.637 10.431 1.00 95.62 75 ASP A N 1
ATOM 580 C CA . ASP A 1 75 ? 11.571 -2.260 10.255 1.00 95.62 75 ASP A CA 1
ATOM 581 C C . ASP A 1 75 ? 10.672 -1.232 10.935 1.00 95.62 75 ASP A C 1
ATOM 583 O O . ASP A 1 75 ? 10.941 -0.029 10.862 1.00 95.62 75 ASP A O 1
ATOM 587 N N . GLY A 1 76 ? 9.639 -1.687 11.641 1.00 97.06 76 GLY A N 1
ATOM 588 C CA . GLY A 1 76 ? 8.833 -0.811 12.464 1.00 97.06 76 GLY A CA 1
ATOM 589 C C . GLY A 1 76 ? 9.559 -0.439 13.754 1.00 97.06 76 GLY A C 1
ATOM 590 O O . GLY A 1 76 ? 10.136 -1.262 14.467 1.00 97.06 76 GLY A O 1
ATOM 591 N N . ILE A 1 77 ? 9.513 0.848 14.068 1.00 98.25 77 ILE A N 1
ATOM 592 C CA . ILE A 1 77 ? 10.221 1.476 15.185 1.00 98.25 77 ILE A CA 1
ATOM 593 C C . ILE A 1 77 ? 9.292 1.609 16.395 1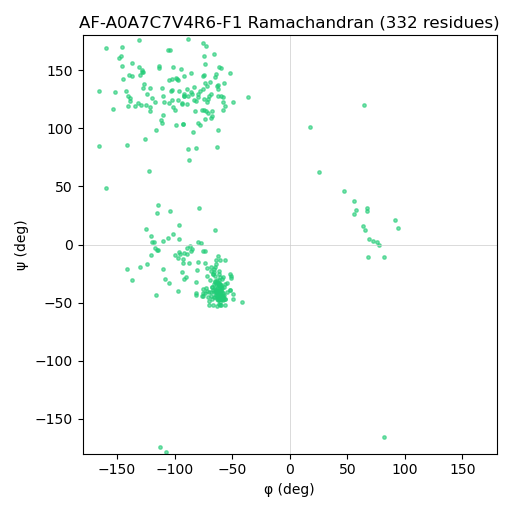.00 98.25 77 ILE A C 1
ATOM 595 O O . ILE A 1 77 ? 9.701 1.418 17.540 1.00 98.25 77 ILE A O 1
ATOM 599 N N . SER A 1 78 ? 8.029 1.964 16.154 1.00 98.62 78 SER A N 1
ATOM 600 C CA . SER A 1 78 ? 7.043 2.222 17.209 1.00 98.62 78 SER A CA 1
ATOM 601 C C . SER A 1 78 ? 6.153 1.014 17.473 1.00 98.62 78 SER A C 1
ATOM 603 O O . SER A 1 78 ? 5.751 0.292 16.571 1.00 98.62 78 SER A O 1
ATOM 605 N N . THR A 1 79 ? 5.809 0.782 18.733 1.00 98.81 79 THR A N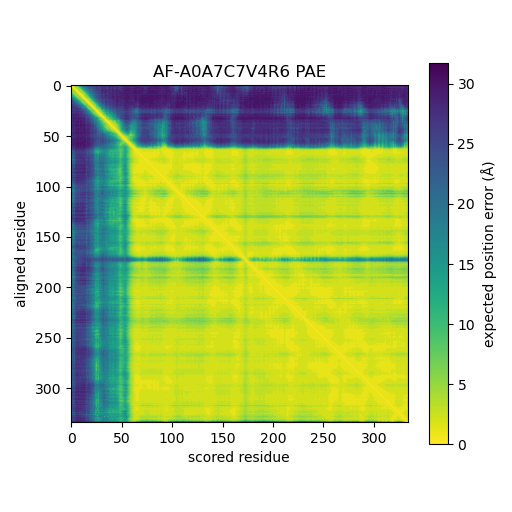 1
ATOM 606 C CA . THR A 1 79 ? 4.870 -0.277 19.126 1.00 98.81 79 THR A CA 1
ATOM 607 C C . THR A 1 79 ? 3.429 0.091 18.765 1.00 98.81 79 THR A C 1
ATOM 609 O O . THR A 1 79 ? 3.062 1.267 18.760 1.00 98.81 79 THR A O 1
ATOM 612 N N . ILE A 1 80 ? 2.571 -0.919 18.593 1.00 98.81 80 ILE A N 1
ATOM 613 C CA . ILE A 1 80 ? 1.111 -0.752 18.442 1.00 98.81 80 ILE A CA 1
ATOM 614 C C . ILE A 1 80 ? 0.536 0.165 19.537 1.00 98.81 80 ILE A C 1
ATOM 616 O O . ILE A 1 80 ? -0.241 1.071 19.256 1.00 98.81 80 ILE A O 1
ATOM 620 N N . ALA A 1 81 ? 0.975 0.000 20.789 1.00 98.75 81 ALA A N 1
ATOM 621 C CA . ALA A 1 81 ? 0.511 0.823 21.906 1.00 98.75 81 ALA A CA 1
ATOM 622 C C . ALA A 1 81 ? 0.916 2.308 21.793 1.00 98.75 81 ALA A C 1
ATOM 624 O O . ALA A 1 81 ? 0.161 3.180 22.225 1.00 98.75 81 ALA A O 1
ATOM 625 N N . GLN A 1 82 ? 2.094 2.614 21.232 1.00 98.69 82 GLN A N 1
ATOM 626 C CA . GLN A 1 82 ? 2.518 3.999 20.985 1.00 98.69 82 GLN A CA 1
ATOM 627 C C . GLN A 1 82 ? 1.660 4.652 19.899 1.00 98.69 82 GLN A C 1
ATOM 629 O O . GLN A 1 82 ? 1.195 5.774 20.102 1.00 98.69 82 GLN A O 1
ATOM 634 N N . TYR A 1 83 ? 1.389 3.936 18.805 1.00 98.75 83 TYR A N 1
ATOM 635 C CA . TYR A 1 83 ? 0.477 4.396 17.758 1.00 98.75 83 TYR A CA 1
ATOM 636 C C . TYR A 1 83 ? -0.935 4.633 18.289 1.00 98.75 83 TYR A C 1
ATOM 638 O O . TYR A 1 83 ? -1.452 5.730 18.123 1.00 98.75 83 TYR A O 1
ATOM 646 N N . CYS A 1 84 ? -1.540 3.663 18.987 1.00 98.69 84 CYS A N 1
ATOM 647 C CA . CYS A 1 84 ? -2.898 3.814 19.521 1.00 98.69 84 CYS A CA 1
ATOM 648 C C . CYS A 1 84 ? -3.011 4.988 20.498 1.00 98.69 84 CYS A C 1
ATOM 650 O O . CYS A 1 84 ? -3.983 5.737 20.442 1.00 98.69 84 CYS A O 1
ATOM 652 N N . ARG A 1 85 ? -2.002 5.193 21.357 1.00 98.38 85 ARG A N 1
ATOM 653 C CA . ARG A 1 85 ? -1.957 6.365 22.239 1.00 98.38 85 ARG A CA 1
ATOM 654 C C . ARG A 1 85 ? -1.955 7.663 21.436 1.00 98.38 85 ARG A C 1
ATOM 656 O O . ARG A 1 85 ? -2.788 8.521 21.699 1.00 98.38 85 ARG A O 1
ATOM 663 N N . ARG A 1 86 ? -1.048 7.794 20.462 1.00 97.50 86 ARG A N 1
ATOM 664 C CA . ARG A 1 86 ? -0.935 9.010 19.650 1.00 97.50 86 ARG A CA 1
ATOM 665 C C . ARG A 1 86 ? -2.197 9.266 18.830 1.00 97.50 86 ARG A C 1
ATOM 667 O O . ARG A 1 86 ? -2.666 10.396 18.783 1.00 97.50 86 ARG A O 1
ATOM 674 N N . ALA A 1 87 ? -2.737 8.224 18.209 1.00 97.25 87 ALA A N 1
ATOM 675 C CA . ALA A 1 87 ? -3.958 8.279 17.422 1.00 97.25 87 ALA A CA 1
ATOM 676 C C . ALA A 1 87 ? -5.135 8.783 18.271 1.00 97.25 87 ALA A C 1
ATOM 678 O O . ALA A 1 87 ? -5.825 9.713 17.861 1.00 97.25 87 ALA A O 1
ATOM 679 N N . ALA A 1 88 ? -5.304 8.251 19.486 1.00 95.25 88 ALA A N 1
ATOM 680 C CA . ALA A 1 88 ? -6.327 8.715 20.422 1.00 95.25 88 ALA A CA 1
ATOM 681 C C . ALA A 1 88 ? -6.100 10.172 20.878 1.00 95.25 88 ALA A C 1
ATOM 683 O O . ALA A 1 88 ? -7.048 10.948 20.945 1.00 95.25 88 ALA A O 1
ATOM 684 N N . GLU A 1 89 ? -4.853 10.573 21.154 1.00 94.38 89 GLU A N 1
ATOM 685 C CA . GLU A 1 89 ? -4.502 11.961 21.511 1.00 94.38 89 GLU A CA 1
ATOM 686 C C . GLU A 1 89 ? -4.781 12.960 20.374 1.00 94.38 89 GLU A C 1
ATOM 688 O O . GLU A 1 89 ? -5.091 14.121 20.637 1.00 94.38 89 GLU A O 1
ATOM 693 N N . GLN A 1 90 ? -4.671 12.517 19.119 1.00 92.19 90 GLN A N 1
ATOM 694 C CA . GLN A 1 90 ? -4.883 13.325 17.915 1.00 92.19 90 GLN A CA 1
ATOM 695 C C . GLN A 1 90 ? -6.299 13.204 17.330 1.00 92.19 90 GLN A C 1
ATOM 697 O O . GLN A 1 90 ? -6.555 13.753 16.262 1.00 92.19 90 GLN A O 1
ATOM 702 N N . GLY A 1 91 ? -7.210 12.480 17.988 1.00 91.50 91 GLY A N 1
ATOM 703 C CA . GLY A 1 91 ? -8.592 12.334 17.524 1.00 91.50 91 GLY A CA 1
ATOM 704 C C . GLY A 1 91 ? -8.738 11.543 16.219 1.00 91.50 91 GLY A C 1
ATOM 705 O O . GLY A 1 91 ? -9.637 11.827 15.426 1.00 91.50 91 GLY A O 1
ATOM 706 N N . PHE A 1 92 ? -7.860 10.566 15.964 1.00 95.19 92 PHE A N 1
ATOM 707 C CA . PHE A 1 92 ? -8.068 9.613 14.871 1.00 95.19 92 PHE A CA 1
ATOM 708 C C . PHE A 1 92 ? -9.339 8.810 15.115 1.00 95.19 92 PHE A C 1
ATOM 710 O O . PHE A 1 92 ? -9.560 8.279 16.200 1.00 95.19 92 PHE A O 1
ATOM 717 N N . MET A 1 93 ? -10.149 8.683 14.070 1.00 95.12 93 MET A N 1
ATOM 718 C CA . MET A 1 93 ? -11.327 7.827 14.090 1.00 95.12 93 MET A CA 1
ATOM 719 C C . MET A 1 93 ? -10.917 6.357 13.972 1.00 95.12 93 MET A C 1
ATOM 721 O O . MET A 1 93 ? -11.444 5.498 14.678 1.00 95.12 93 MET A O 1
ATOM 725 N N . GLU A 1 94 ? -9.990 6.067 13.058 1.00 97.50 94 GLU A N 1
ATOM 726 C CA . GLU A 1 94 ? -9.661 4.702 12.671 1.00 97.50 94 GLU A CA 1
ATOM 727 C C . GLU A 1 94 ? -8.214 4.579 12.193 1.00 97.50 94 GLU A C 1
ATOM 729 O O . GLU A 1 94 ? -7.765 5.358 11.360 1.00 97.50 94 GLU A O 1
ATOM 734 N N . ILE A 1 95 ? -7.485 3.589 12.703 1.00 98.62 95 ILE A N 1
ATOM 735 C CA . ILE A 1 95 ? -6.134 3.258 12.241 1.00 98.62 95 ILE A CA 1
ATOM 736 C C . ILE A 1 95 ? -6.024 1.774 11.910 1.00 98.62 95 ILE A C 1
ATOM 738 O O . ILE A 1 95 ? -6.662 0.942 12.559 1.00 98.62 95 ILE A O 1
ATOM 742 N N . GLY A 1 96 ? -5.184 1.435 10.939 1.00 98.56 96 GLY A N 1
ATOM 743 C CA . GLY A 1 96 ? -4.940 0.068 10.516 1.00 98.56 96 GLY A CA 1
ATOM 744 C C . GLY A 1 96 ? -3.461 -0.275 10.461 1.00 98.56 96 GLY A C 1
ATOM 745 O O . GLY A 1 96 ? -2.681 0.342 9.740 1.00 98.56 96 GLY A O 1
ATOM 746 N N . PHE A 1 97 ? -3.092 -1.281 11.252 1.00 98.81 97 PHE A N 1
ATOM 747 C CA . PHE A 1 97 ? -1.760 -1.872 11.224 1.00 98.81 97 PHE A CA 1
ATOM 748 C C . PHE A 1 97 ? -1.694 -2.873 10.084 1.00 98.81 97 PHE A C 1
ATOM 750 O O . PHE A 1 97 ? -2.512 -3.790 10.053 1.00 98.81 97 PHE A O 1
ATOM 757 N N . CYS A 1 98 ? -0.743 -2.694 9.176 1.00 97.19 98 CYS A N 1
ATOM 758 C CA . CYS A 1 98 ? -0.561 -3.491 7.973 1.00 97.19 98 CYS A CA 1
ATOM 759 C C . CYS A 1 98 ? 0.844 -4.097 7.972 1.00 97.19 98 CYS A C 1
ATOM 761 O O . CYS A 1 98 ? 1.674 -3.759 7.146 1.00 97.19 98 CYS A O 1
ATOM 763 N N . GLU A 1 99 ? 1.128 -4.951 8.955 1.00 98.56 99 GLU A N 1
ATOM 764 C CA . GLU A 1 99 ? 2.493 -5.437 9.184 1.00 98.56 99 GLU A CA 1
ATOM 765 C C . GLU A 1 99 ? 3.006 -6.271 7.998 1.00 98.56 99 GLU A C 1
ATOM 767 O O . GLU A 1 99 ? 2.243 -7.011 7.368 1.00 98.56 99 GLU A O 1
ATOM 772 N N . HIS A 1 100 ? 4.308 -6.194 7.737 1.00 98.19 100 HIS A N 1
ATOM 773 C CA . HIS A 1 100 ? 4.979 -6.909 6.660 1.00 98.19 100 HIS A CA 1
ATOM 774 C C . HIS A 1 100 ? 4.891 -8.431 6.831 1.00 98.19 100 HIS A C 1
ATOM 776 O O . HIS A 1 100 ? 5.263 -8.981 7.869 1.00 98.19 100 HIS A O 1
ATOM 782 N N . ALA A 1 101 ? 4.444 -9.123 5.786 1.00 97.25 101 ALA A N 1
ATOM 783 C CA . ALA A 1 101 ? 4.420 -10.576 5.691 1.00 97.25 101 ALA A CA 1
ATOM 784 C C . ALA A 1 101 ? 5.151 -11.033 4.420 1.00 97.25 101 ALA A C 1
ATOM 786 O O . ALA A 1 101 ? 4.557 -11.185 3.349 1.00 97.25 101 ALA A O 1
ATOM 787 N N . ASP A 1 102 ? 6.454 -11.271 4.563 1.00 95.75 102 ASP A N 1
ATOM 788 C CA . ASP A 1 102 ? 7.361 -11.585 3.461 1.00 95.75 102 ASP A CA 1
ATOM 789 C C . ASP A 1 102 ? 7.754 -13.058 3.413 1.00 95.75 102 ASP A C 1
ATOM 791 O O . ASP A 1 102 ? 8.029 -13.698 4.432 1.00 95.75 102 ASP A O 1
ATOM 795 N N . PHE A 1 103 ? 7.838 -13.581 2.189 1.00 95.06 103 PHE A N 1
ATOM 796 C CA . PHE A 1 103 ? 8.110 -14.996 1.918 1.00 95.06 103 PHE A CA 1
ATOM 797 C C . PHE A 1 103 ? 9.449 -15.222 1.217 1.00 95.06 103 PHE A C 1
ATOM 799 O O . PHE A 1 103 ? 9.861 -16.366 1.017 1.00 95.06 103 PHE A O 1
ATOM 806 N N . ASP A 1 104 ? 10.161 -14.155 0.849 1.00 92.44 104 ASP A N 1
ATOM 807 C CA . ASP A 1 104 ? 11.485 -14.273 0.258 1.00 92.44 104 ASP A CA 1
ATOM 808 C C . ASP A 1 104 ? 12.591 -14.284 1.307 1.00 92.44 104 ASP A C 1
ATOM 810 O O . ASP A 1 104 ? 12.763 -13.267 1.956 1.00 92.44 104 ASP A O 1
ATOM 814 N N . PRO A 1 105 ? 13.442 -15.320 1.411 1.00 90.75 105 PRO A N 1
ATOM 815 C CA . PRO A 1 105 ? 14.569 -15.320 2.349 1.00 90.75 105 PRO A CA 1
ATOM 816 C C . PRO A 1 105 ? 15.594 -14.198 2.137 1.00 90.75 105 PRO A C 1
ATOM 818 O O . PRO A 1 105 ? 16.476 -14.006 2.970 1.00 90.75 105 PRO A O 1
ATOM 821 N N . ARG A 1 106 ? 15.543 -13.496 0.998 1.00 85.62 106 ARG A N 1
ATOM 822 C CA . ARG A 1 106 ? 16.344 -12.289 0.764 1.00 85.62 106 ARG A CA 1
ATOM 823 C C . ARG A 1 106 ? 15.719 -11.063 1.420 1.00 85.62 106 ARG A C 1
ATOM 825 O O . ARG A 1 106 ? 16.423 -10.073 1.589 1.00 85.62 106 ARG A O 1
ATOM 832 N N . ASP A 1 107 ? 14.429 -11.072 1.711 1.00 88.81 107 ASP A N 1
ATOM 833 C CA . ASP A 1 107 ? 13.769 -9.992 2.423 1.00 88.81 107 ASP A CA 1
ATOM 834 C C . ASP A 1 107 ? 14.150 -10.024 3.908 1.00 88.81 107 ASP A C 1
ATOM 836 O O . ASP A 1 107 ? 14.240 -11.088 4.521 1.00 88.81 107 ASP A O 1
ATOM 840 N N . ARG A 1 108 ? 14.391 -8.849 4.492 1.00 88.31 108 ARG A N 1
ATOM 841 C CA . ARG A 1 108 ? 14.717 -8.725 5.920 1.00 88.31 108 ARG A CA 1
ATOM 842 C C . ARG A 1 108 ? 13.539 -9.107 6.818 1.00 88.31 108 ARG A C 1
ATOM 844 O O . ARG A 1 108 ? 13.758 -9.504 7.959 1.00 88.31 108 ARG A O 1
ATOM 851 N N . SER A 1 109 ? 12.321 -8.989 6.300 1.00 92.62 109 SER A N 1
ATOM 852 C CA . SER A 1 109 ? 11.072 -9.294 6.993 1.00 92.62 109 SER A CA 1
ATOM 853 C C . SER A 1 109 ? 10.676 -10.770 6.878 1.00 92.62 109 SER A C 1
ATOM 855 O O . SER A 1 109 ? 9.682 -11.190 7.476 1.00 92.62 109 SER A O 1
ATOM 857 N N . TYR A 1 110 ? 11.455 -11.591 6.161 1.00 94.50 110 TYR A N 1
ATOM 858 C CA . TYR A 1 110 ? 11.163 -13.011 5.982 1.00 94.50 110 TYR A CA 1
ATOM 859 C C . TYR A 1 110 ? 11.023 -13.754 7.309 1.00 94.50 110 TYR A C 1
ATOM 861 O O . TYR A 1 110 ? 11.964 -13.844 8.099 1.00 94.50 110 TYR A O 1
ATOM 869 N N . GLY A 1 111 ? 9.837 -14.320 7.538 1.00 93.62 111 GLY A N 1
ATOM 870 C CA . GLY A 1 111 ? 9.533 -15.066 8.759 1.00 93.62 111 GLY A CA 1
ATOM 871 C C . GLY A 1 111 ? 9.530 -14.223 10.041 1.00 93.62 111 GLY A C 1
ATOM 872 O O . GLY A 1 111 ? 9.513 -14.798 11.127 1.00 93.62 111 GLY A O 1
ATOM 873 N N . PHE A 1 112 ? 9.549 -12.888 9.941 1.00 96.94 112 PHE A N 1
ATOM 874 C CA . PHE A 1 112 ? 9.546 -11.996 11.103 1.00 96.94 112 PHE A CA 1
ATOM 875 C C . PHE A 1 112 ? 8.163 -11.906 11.763 1.00 96.94 112 PHE A C 1
ATOM 877 O O . PHE A 1 112 ? 8.048 -11.859 12.989 1.00 96.94 112 PHE A O 1
ATOM 884 N N . PHE A 1 113 ? 7.102 -11.888 10.953 1.00 97.88 113 PHE A N 1
ATOM 885 C CA . PHE A 1 113 ? 5.749 -11.640 11.432 1.00 97.88 113 PHE A CA 1
ATOM 886 C C . PHE A 1 113 ? 5.158 -12.820 12.215 1.00 97.88 113 PHE A C 1
ATOM 888 O O . PHE A 1 113 ? 4.859 -13.886 11.670 1.00 97.88 113 PHE A O 1
ATOM 895 N N . ASP A 1 114 ? 4.903 -12.590 13.504 1.00 98.06 114 ASP A N 1
ATOM 896 C CA . ASP A 1 114 ? 4.157 -13.492 14.382 1.00 98.06 114 ASP A CA 1
ATOM 897 C C . ASP A 1 114 ? 2.699 -13.023 14.507 1.00 98.06 114 ASP A C 1
ATOM 899 O O . ASP A 1 114 ? 2.369 -12.099 15.261 1.00 98.06 114 ASP A O 1
ATOM 903 N N . TYR A 1 115 ? 1.805 -13.711 13.794 1.00 98.25 115 TYR A N 1
ATOM 904 C CA . TYR A 1 115 ? 0.373 -13.415 13.799 1.00 98.25 115 TYR A CA 1
ATOM 905 C C . TYR A 1 115 ? -0.263 -13.526 15.195 1.00 98.25 115 TYR A C 1
ATOM 907 O O . TYR A 1 115 ? -1.118 -12.712 15.546 1.00 98.25 115 TYR A O 1
ATOM 915 N N . ALA A 1 116 ? 0.138 -14.500 16.018 1.00 98.19 116 ALA A N 1
ATOM 916 C CA . ALA A 1 116 ? -0.457 -14.695 17.340 1.00 98.19 116 ALA A CA 1
ATOM 917 C C . ALA A 1 116 ? -0.053 -13.567 18.301 1.00 98.19 116 ALA A C 1
ATOM 919 O O . ALA A 1 116 ? -0.886 -13.044 19.052 1.00 98.19 116 ALA A O 1
ATOM 920 N N . LEU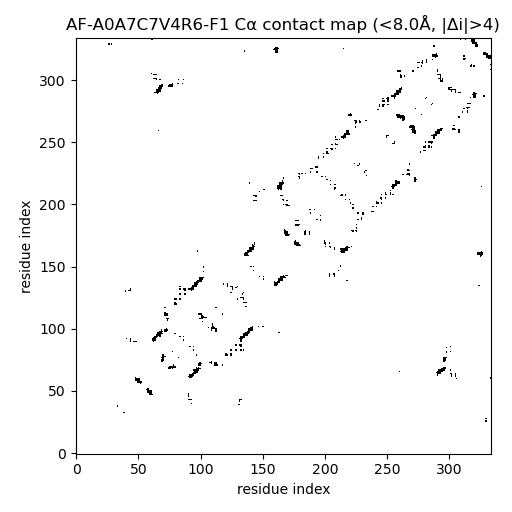 A 1 117 ? 1.216 -13.152 18.252 1.00 98.31 117 LEU A N 1
ATOM 921 C CA . LEU A 1 117 ? 1.709 -11.987 18.983 1.00 98.31 117 LEU A CA 1
ATOM 922 C C . LEU A 1 117 ? 1.017 -10.700 18.524 1.00 98.31 117 LEU A C 1
ATOM 924 O O . LEU A 1 117 ? 0.553 -9.929 19.370 1.00 98.31 117 LEU A O 1
ATOM 928 N N . PHE A 1 118 ? 0.936 -10.483 17.210 1.00 98.69 118 PHE A N 1
ATOM 929 C CA . PHE A 1 118 ? 0.281 -9.323 16.612 1.00 98.69 118 PHE A CA 1
ATOM 930 C C . PHE A 1 118 ? -1.176 -9.211 17.069 1.00 98.69 118 PHE A C 1
ATOM 932 O O . PHE A 1 118 ? -1.567 -8.197 17.650 1.00 98.69 118 PHE A O 1
ATOM 939 N N . ARG A 1 119 ? -1.954 -10.293 16.935 1.00 98.50 119 ARG A N 1
ATOM 940 C CA . ARG A 1 119 ? -3.351 -10.340 17.389 1.00 98.50 119 ARG A CA 1
ATOM 941 C C . ARG A 1 119 ? -3.489 -10.011 18.866 1.00 98.50 119 ARG A C 1
ATOM 943 O O . ARG A 1 119 ? -4.303 -9.163 19.215 1.00 98.50 119 ARG A O 1
ATOM 950 N N . ARG A 1 120 ? -2.668 -10.608 19.734 1.00 98.62 120 ARG A N 1
ATOM 951 C CA . ARG A 1 120 ? -2.712 -10.318 21.175 1.00 98.62 120 ARG A CA 1
ATOM 952 C C . ARG A 1 120 ? -2.468 -8.834 21.473 1.00 98.62 120 ARG A C 1
ATOM 954 O O . ARG A 1 120 ? -3.130 -8.269 22.339 1.00 98.62 120 ARG A O 1
ATOM 961 N N . ARG A 1 121 ? -1.522 -8.200 20.772 1.00 98.69 121 ARG A N 1
ATOM 962 C CA . ARG A 1 121 ? -1.216 -6.770 20.943 1.00 98.69 121 ARG A CA 1
ATOM 963 C C . ARG A 1 121 ? -2.350 -5.874 20.447 1.00 98.69 121 ARG A C 1
ATOM 965 O O . ARG A 1 121 ? -2.668 -4.903 21.132 1.00 98.69 121 ARG A O 1
ATOM 972 N N . ILE A 1 122 ? -2.965 -6.213 19.313 1.00 98.75 122 ILE A N 1
ATOM 973 C CA . ILE A 1 122 ? -4.139 -5.507 18.789 1.00 98.75 122 ILE A CA 1
ATOM 974 C C . ILE A 1 122 ? -5.306 -5.599 19.774 1.00 98.75 122 ILE A C 1
ATOM 976 O O . ILE A 1 122 ? -5.850 -4.563 20.148 1.00 98.75 122 ILE A O 1
ATOM 980 N N . GLU A 1 123 ? -5.661 -6.800 20.242 1.00 98.62 123 GLU A N 1
ATOM 981 C CA . GLU A 1 123 ? -6.798 -6.974 21.159 1.00 98.62 123 GLU A CA 1
ATOM 982 C C . GLU A 1 123 ? -6.606 -6.201 22.468 1.00 98.62 123 GLU A C 1
ATOM 984 O O . GLU A 1 123 ? -7.529 -5.536 22.930 1.00 98.62 123 GLU A O 1
ATOM 989 N N . ALA A 1 124 ? -5.384 -6.170 23.007 1.00 98.69 124 ALA A N 1
ATOM 990 C CA . ALA A 1 124 ? -5.077 -5.362 24.186 1.00 98.69 124 ALA A CA 1
ATOM 991 C C . ALA A 1 124 ? -5.310 -3.853 23.960 1.00 98.69 124 ALA A C 1
ATOM 993 O O . ALA A 1 124 ? -5.700 -3.139 24.884 1.00 98.69 124 ALA A O 1
ATOM 994 N N . GLN A 1 125 ? -5.064 -3.337 22.748 1.00 98.69 125 GLN A N 1
ATOM 995 C CA . GLN A 1 125 ? -5.358 -1.933 22.441 1.00 98.69 125 GLN A CA 1
ATOM 996 C C . GLN A 1 125 ? -6.834 -1.701 22.108 1.00 98.69 125 GLN A C 1
ATOM 998 O O . GLN A 1 125 ? -7.356 -0.649 22.467 1.00 98.69 125 GLN A O 1
ATOM 1003 N N . ARG A 1 126 ? -7.525 -2.671 21.497 1.00 98.44 126 ARG A N 1
ATOM 1004 C CA . ARG A 1 126 ? -8.983 -2.623 21.291 1.00 98.44 126 ARG A CA 1
ATOM 1005 C C . ARG A 1 126 ? -9.731 -2.568 22.621 1.00 98.44 126 ARG A C 1
ATOM 1007 O O . ARG A 1 126 ? -10.629 -1.749 22.763 1.00 98.44 126 ARG A O 1
ATOM 1014 N N . GLU A 1 127 ? -9.319 -3.351 23.616 1.00 98.31 127 GLU A N 1
ATOM 1015 C CA . GLU A 1 127 ? -9.886 -3.289 24.970 1.00 98.31 127 GLU A CA 1
ATOM 1016 C C . GLU A 1 127 ? -9.684 -1.904 25.605 1.00 98.31 127 GLU A C 1
ATOM 1018 O O . GLU A 1 127 ? -10.602 -1.327 26.185 1.00 98.31 127 GLU A O 1
ATOM 1023 N N . ARG A 1 128 ? -8.487 -1.328 25.445 1.00 98.19 128 ARG A N 1
ATOM 1024 C CA . ARG A 1 128 ? -8.129 -0.044 26.056 1.00 98.19 128 ARG A CA 1
ATOM 1025 C C . ARG A 1 128 ? -8.762 1.171 25.373 1.00 98.19 128 ARG A C 1
ATOM 1027 O O . ARG A 1 128 ? -9.166 2.106 26.060 1.00 98.19 128 ARG A O 1
ATOM 1034 N N . TYR A 1 129 ? -8.797 1.189 24.044 1.00 97.06 129 TYR A N 1
ATOM 1035 C CA . TYR A 1 129 ? -9.142 2.364 23.237 1.00 97.06 129 TYR A CA 1
ATOM 1036 C C . TYR A 1 129 ? -10.400 2.182 22.385 1.00 97.06 129 TYR A C 1
ATOM 1038 O O . TYR A 1 129 ? -10.830 3.137 21.752 1.00 97.06 129 TYR A O 1
ATOM 1046 N N . GLY A 1 130 ? -11.044 1.011 22.383 1.00 92.19 130 GLY A N 1
ATOM 1047 C CA . GLY A 1 130 ? -12.180 0.713 21.498 1.00 92.19 130 GLY A CA 1
ATOM 1048 C C . GLY A 1 130 ? -13.423 1.585 21.703 1.00 92.19 130 GLY A C 1
ATOM 1049 O O . GLY A 1 130 ? -14.331 1.546 20.884 1.00 92.19 130 GLY A O 1
ATOM 1050 N N . HIS A 1 131 ? -13.463 2.390 22.769 1.00 91.38 131 HIS A N 1
ATOM 1051 C CA . HIS A 1 131 ? -14.486 3.411 23.013 1.00 91.38 131 HIS A CA 1
ATOM 1052 C C . HIS A 1 131 ? -14.179 4.770 22.345 1.00 91.38 131 HIS A C 1
ATOM 1054 O O . HIS A 1 131 ? -14.992 5.682 22.433 1.00 91.38 131 HIS A O 1
ATOM 1060 N N . SER A 1 132 ? -13.008 4.947 21.729 1.00 91.31 132 SER A N 1
ATOM 1061 C CA . SER A 1 132 ? -12.580 6.216 21.115 1.00 91.31 132 SER A CA 1
ATOM 1062 C C . SER A 1 1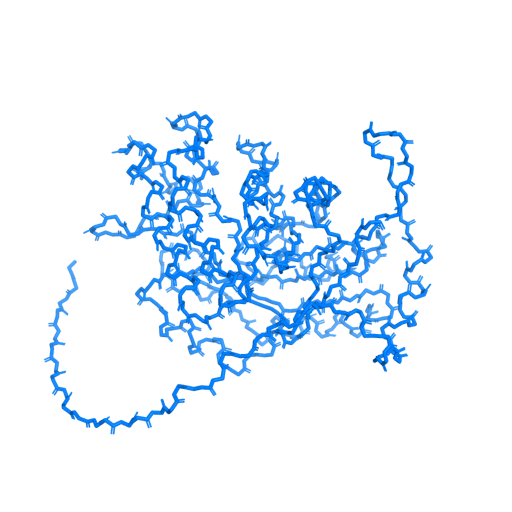32 ? -11.822 6.057 19.795 1.00 91.31 132 SER A C 1
ATOM 1064 O O . SER A 1 132 ? -11.805 6.996 19.007 1.00 91.31 132 SER A O 1
ATOM 1066 N N . LEU A 1 133 ? -11.237 4.888 19.525 1.00 96.06 133 LEU A N 1
ATOM 1067 C CA . LEU A 1 133 ? -10.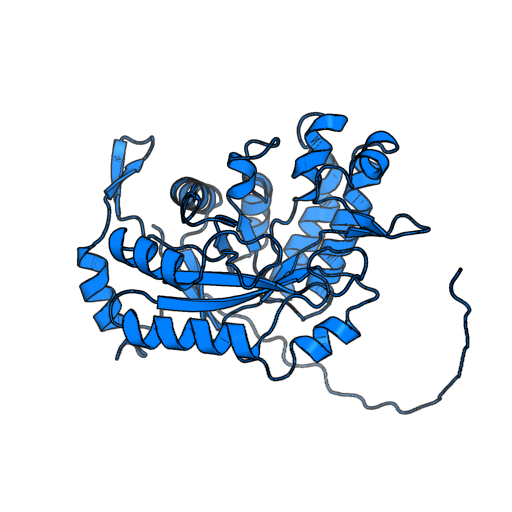429 4.616 18.340 1.00 96.06 133 LEU A CA 1
ATOM 1068 C C . LEU A 1 133 ? -10.750 3.229 17.776 1.00 96.06 133 LEU A C 1
ATOM 1070 O O . LEU A 1 133 ? -10.635 2.219 18.475 1.00 96.06 133 LEU A O 1
ATOM 1074 N N . VAL A 1 134 ? -11.086 3.168 16.488 1.00 98.19 134 VAL A N 1
ATOM 1075 C CA . VAL A 1 134 ? -11.184 1.900 15.757 1.00 98.19 134 VAL A CA 1
ATOM 1076 C C . VAL A 1 134 ? -9.780 1.446 15.354 1.00 98.19 134 VAL A C 1
ATOM 1078 O O . VAL A 1 134 ? -9.003 2.214 14.792 1.00 98.19 134 VAL A O 1
ATOM 1081 N N . ILE A 1 135 ? -9.445 0.189 15.651 1.00 98.62 135 ILE A N 1
ATOM 1082 C CA . ILE A 1 135 ? -8.118 -0.384 15.390 1.00 98.62 135 ILE A CA 1
ATOM 1083 C C . ILE A 1 135 ? -8.280 -1.602 14.484 1.00 98.62 135 ILE A C 1
ATOM 1085 O O . ILE A 1 135 ? -8.918 -2.582 14.884 1.00 98.62 135 ILE A O 1
ATOM 1089 N N . ARG A 1 136 ? -7.688 -1.558 13.290 1.00 98.69 136 ARG A N 1
ATOM 1090 C CA . ARG A 1 136 ? -7.698 -2.639 12.297 1.00 98.69 136 ARG A CA 1
ATOM 1091 C C . ARG A 1 136 ? -6.410 -3.454 12.333 1.00 98.69 136 ARG A C 1
ATOM 1093 O O . ARG A 1 136 ? -5.326 -2.919 12.564 1.00 98.69 136 ARG A O 1
ATOM 1100 N N . ALA A 1 137 ? -6.564 -4.757 12.123 1.00 98.75 137 ALA A N 1
ATOM 1101 C CA . ALA A 1 137 ? -5.484 -5.728 12.029 1.00 98.75 137 ALA A CA 1
ATOM 1102 C C . ALA A 1 137 ? -5.395 -6.250 10.595 1.00 98.75 137 ALA A C 1
ATOM 1104 O O . ALA A 1 137 ? -6.234 -7.043 10.171 1.00 98.75 137 ALA A O 1
ATOM 1105 N N . ALA A 1 138 ? -4.373 -5.829 9.871 1.00 98.75 138 ALA A N 1
ATOM 1106 C CA . ALA A 1 138 ? -4.104 -6.189 8.492 1.00 98.75 138 ALA A CA 1
ATOM 1107 C C . ALA A 1 138 ? -2.643 -6.624 8.330 1.00 98.75 138 ALA A C 1
ATOM 1109 O O . ALA A 1 138 ? -1.853 -6.592 9.276 1.00 98.75 138 ALA A O 1
ATOM 1110 N N . VAL A 1 139 ? -2.304 -7.058 7.121 1.00 98.75 139 VAL A N 1
ATOM 1111 C CA . VAL A 1 139 ? -0.929 -7.366 6.718 1.00 98.75 139 VAL A CA 1
ATOM 1112 C C . VAL A 1 139 ? -0.671 -6.821 5.323 1.00 98.75 139 VAL A C 1
ATOM 1114 O O . VAL A 1 139 ? -1.567 -6.845 4.471 1.00 98.75 139 VAL A O 1
ATOM 1117 N N . GLU A 1 140 ? 0.554 -6.361 5.109 1.00 98.75 140 GLU A N 1
ATOM 1118 C CA . GLU A 1 140 ? 1.090 -6.026 3.800 1.00 98.75 140 GLU A CA 1
ATOM 1119 C C . GLU A 1 140 ? 1.948 -7.202 3.337 1.00 98.75 140 GLU A C 1
ATOM 1121 O O . GLU A 1 140 ? 2.958 -7.546 3.951 1.00 98.75 140 GLU A O 1
ATOM 1126 N N . VAL A 1 141 ? 1.533 -7.854 2.259 1.00 98.56 141 VAL A N 1
ATOM 1127 C CA . VAL A 1 141 ? 2.223 -9.018 1.714 1.00 98.56 141 VAL A CA 1
ATOM 1128 C C . VAL A 1 141 ? 3.024 -8.602 0.496 1.00 98.56 141 VAL A C 1
ATOM 1130 O O . VAL A 1 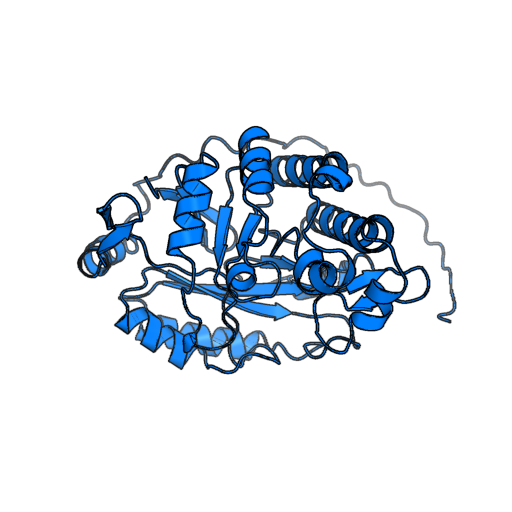141 ? 2.454 -8.140 -0.496 1.00 98.56 141 VAL A O 1
ATOM 1133 N N . THR A 1 142 ? 4.326 -8.878 0.510 1.00 97.31 142 THR A N 1
ATOM 1134 C CA . THR A 1 142 ? 5.114 -8.853 -0.723 1.00 97.31 142 THR A CA 1
ATOM 1135 C C . THR A 1 142 ? 4.678 -9.994 -1.630 1.00 97.31 142 THR A C 1
ATOM 1137 O O . THR A 1 142 ? 4.926 -11.173 -1.361 1.00 97.31 142 THR A O 1
ATOM 1140 N N . TYR A 1 143 ? 4.027 -9.640 -2.730 1.00 98.00 143 TYR A N 1
ATOM 1141 C CA . TYR A 1 143 ? 3.615 -10.571 -3.756 1.00 98.00 143 TYR A CA 1
ATOM 1142 C C . TYR A 1 143 ? 4.793 -10.954 -4.654 1.00 98.00 143 TYR A C 1
ATOM 1144 O O . TYR A 1 143 ? 5.534 -10.108 -5.160 1.00 98.00 143 TYR A O 1
ATOM 1152 N N . GLN A 1 144 ? 4.920 -12.261 -4.868 1.00 96.19 144 GLN A N 1
ATOM 1153 C CA . GLN A 1 144 ? 5.772 -12.863 -5.882 1.00 96.19 144 GLN A CA 1
ATOM 1154 C C . GLN A 1 144 ? 5.021 -14.047 -6.483 1.00 96.19 144 GLN A C 1
ATOM 1156 O O . GLN A 1 144 ? 4.608 -14.950 -5.751 1.00 96.19 144 GLN A O 1
ATOM 1161 N N . ALA A 1 145 ? 4.905 -14.101 -7.805 1.00 94.62 145 ALA A N 1
ATOM 1162 C CA . ALA A 1 145 ? 4.159 -15.137 -8.513 1.00 94.62 145 ALA A CA 1
ATOM 1163 C C . ALA A 1 145 ? 4.637 -16.559 -8.164 1.00 94.62 145 ALA A C 1
ATOM 1165 O O . ALA A 1 145 ? 3.847 -17.492 -8.051 1.00 94.62 145 ALA A O 1
ATOM 1166 N N . CYS A 1 146 ? 5.938 -16.740 -7.916 1.00 94.50 146 CYS A N 1
ATOM 1167 C CA . CYS A 1 146 ? 6.486 -18.036 -7.514 1.00 94.50 146 CYS A CA 1
ATOM 1168 C C . CYS A 1 146 ? 6.153 -18.451 -6.068 1.00 94.50 146 CYS A C 1
ATOM 1170 O O . CYS A 1 146 ? 6.479 -19.573 -5.684 1.00 94.50 146 CYS A O 1
ATOM 1172 N N . ARG A 1 147 ? 5.519 -17.576 -5.277 1.00 96.06 147 ARG A N 1
ATOM 1173 C CA . ARG A 1 147 ? 5.202 -17.775 -3.852 1.00 96.06 147 ARG A CA 1
ATOM 1174 C C . ARG A 1 147 ? 3.713 -17.711 -3.538 1.00 96.06 147 ARG A C 1
ATOM 1176 O O . ARG A 1 147 ? 3.337 -17.775 -2.371 1.00 96.06 147 ARG A O 1
ATOM 1183 N N . GLU A 1 148 ? 2.847 -17.640 -4.547 1.00 97.25 148 GLU A N 1
ATOM 1184 C CA . GLU A 1 148 ? 1.393 -17.565 -4.349 1.00 97.25 148 GLU A CA 1
ATOM 1185 C C . GLU A 1 148 ? 0.843 -18.662 -3.433 1.00 97.25 148 GLU A C 1
ATOM 1187 O O . GLU A 1 148 ? -0.037 -18.402 -2.614 1.00 97.25 148 GLU A O 1
ATOM 1192 N N . GLY A 1 149 ? 1.365 -19.888 -3.547 1.00 98.06 149 GLY A N 1
ATOM 1193 C CA . GLY A 1 149 ? 0.967 -21.003 -2.688 1.00 98.06 149 GLY A CA 1
ATOM 1194 C C . GLY A 1 149 ? 1.304 -20.769 -1.212 1.00 98.06 149 GLY A C 1
ATOM 1195 O O . GLY A 1 149 ? 0.470 -21.036 -0.348 1.00 98.06 149 GLY A O 1
ATOM 1196 N N . GLU A 1 150 ? 2.492 -20.226 -0.929 1.00 97.88 150 GLU A N 1
ATOM 1197 C CA . GLU A 1 150 ? 2.934 -19.881 0.429 1.00 97.88 150 GLU A CA 1
ATOM 1198 C C . GLU A 1 150 ? 2.075 -18.749 1.006 1.00 97.88 150 GLU A C 1
ATOM 1200 O O . GLU A 1 150 ? 1.580 -18.856 2.129 1.00 97.88 150 GLU A O 1
ATOM 1205 N N . ILE A 1 151 ? 1.822 -17.708 0.205 1.00 98.38 151 ILE A N 1
ATOM 1206 C CA . ILE A 1 151 ? 0.975 -16.572 0.587 1.00 98.38 151 ILE A CA 1
ATOM 1207 C C . ILE A 1 151 ? -0.448 -17.051 0.898 1.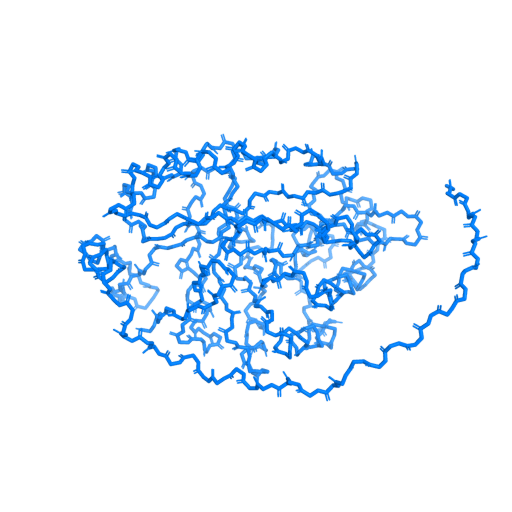00 98.38 151 ILE A C 1
ATOM 1209 O O . ILE A 1 151 ? -1.018 -16.694 1.931 1.00 98.38 151 ILE A O 1
ATOM 1213 N N . ARG A 1 152 ? -1.029 -17.892 0.035 1.00 98.38 152 ARG A N 1
ATOM 1214 C CA . ARG A 1 152 ? -2.389 -18.416 0.214 1.00 98.38 152 ARG A CA 1
ATOM 1215 C C . ARG A 1 152 ? -2.518 -19.233 1.494 1.00 98.38 152 ARG A C 1
ATOM 1217 O O . ARG A 1 152 ? -3.480 -19.043 2.237 1.00 98.38 152 ARG A O 1
ATOM 1224 N N . GLU A 1 153 ? -1.563 -20.122 1.760 1.00 98.19 153 GLU A N 1
ATOM 1225 C CA . GLU A 1 153 ? -1.575 -20.927 2.983 1.00 98.19 153 GLU A CA 1
ATOM 1226 C C . GLU A 1 153 ? -1.350 -20.058 4.225 1.00 98.19 153 GLU A C 1
ATOM 1228 O O . GLU A 1 153 ? -2.007 -20.265 5.242 1.00 98.19 153 GLU A O 1
ATOM 1233 N N . PHE A 1 154 ? -0.507 -19.025 4.140 1.00 98.00 154 PHE A N 1
ATOM 1234 C CA . PHE A 1 154 ? -0.369 -18.060 5.223 1.00 98.00 154 PHE A CA 1
ATOM 1235 C C . PHE A 1 154 ? -1.676 -17.310 5.495 1.00 98.00 154 PHE A C 1
ATOM 1237 O O . PHE A 1 154 ? -2.063 -17.196 6.652 1.00 98.00 154 PHE A O 1
ATOM 1244 N N . LEU A 1 155 ? -2.382 -16.801 4.488 1.00 98.25 155 LEU A N 1
ATOM 1245 C CA . LEU A 1 155 ? -3.610 -16.025 4.719 1.00 98.25 155 LEU A CA 1
ATOM 1246 C C . LEU A 1 155 ? -4.768 -16.882 5.259 1.00 98.25 155 LEU A C 1
ATOM 1248 O O . LEU A 1 155 ? -5.682 -16.369 5.910 1.00 98.25 155 LEU A O 1
ATOM 1252 N N . LYS A 1 156 ? -4.735 -18.195 5.023 1.00 97.62 156 LYS A N 1
ATOM 1253 C CA . LYS A 1 156 ? -5.785 -19.131 5.423 1.00 97.62 156 LYS A CA 1
ATOM 1254 C C . LYS A 1 156 ? -6.039 -19.107 6.934 1.00 97.62 156 LYS A C 1
ATOM 1256 O O . LYS A 1 156 ? -5.139 -19.277 7.752 1.00 97.62 156 LYS A O 1
ATOM 1261 N N . GLY A 1 157 ? -7.307 -18.923 7.305 1.00 94.81 157 GLY A N 1
ATOM 1262 C CA . GLY A 1 157 ? -7.760 -18.948 8.700 1.00 94.81 157 GLY A CA 1
ATOM 1263 C C . GLY A 1 157 ? -7.349 -17.733 9.542 1.00 94.81 157 GLY A C 1
ATOM 1264 O O . GLY A 1 157 ? -7.650 -17.711 10.734 1.00 94.81 157 GLY A O 1
ATOM 1265 N N . LYS A 1 158 ? -6.687 -16.723 8.960 1.00 97.56 158 LYS A N 1
ATOM 1266 C CA . LYS A 1 158 ? -6.388 -15.465 9.651 1.00 97.56 158 LYS A CA 1
ATOM 1267 C C . LYS A 1 158 ? -7.578 -14.512 9.550 1.00 97.56 158 LYS A C 1
ATOM 1269 O O . LYS A 1 158 ? -8.092 -14.242 8.469 1.00 97.56 158 LYS A O 1
ATOM 1274 N N . GLU A 1 159 ? -8.000 -13.979 10.689 1.00 97.00 159 GLU A N 1
ATOM 1275 C CA . GLU A 1 159 ? -9.082 -13.000 10.800 1.00 97.00 159 GLU A CA 1
ATOM 1276 C C . GLU A 1 159 ? -8.524 -11.584 10.633 1.00 97.00 159 GLU A C 1
ATOM 1278 O O . GLU A 1 159 ? -8.369 -10.834 11.600 1.00 97.00 159 GLU A O 1
ATOM 1283 N N . LEU A 1 160 ? -8.166 -11.242 9.399 1.00 98.50 160 LEU A N 1
ATOM 1284 C CA . LEU A 1 160 ? -7.638 -9.929 9.038 1.00 98.50 160 LEU A CA 1
ATOM 1285 C C . LEU A 1 160 ? -8.770 -8.996 8.599 1.00 98.50 160 LEU A C 1
ATOM 1287 O O . LEU A 1 160 ? -9.749 -9.426 7.986 1.00 98.50 160 LEU A O 1
ATOM 1291 N N . ASP A 1 161 ? -8.634 -7.714 8.923 1.00 98.75 161 ASP A N 1
ATOM 1292 C CA . ASP A 1 161 ? -9.564 -6.674 8.498 1.00 98.75 161 ASP A CA 1
ATOM 1293 C C . ASP A 1 161 ? -9.410 -6.362 7.008 1.00 98.75 161 ASP A C 1
ATOM 1295 O O . ASP A 1 161 ? -10.419 -6.172 6.338 1.00 98.75 161 ASP A O 1
ATOM 1299 N N . TYR A 1 162 ? -8.180 -6.377 6.493 1.00 98.81 162 TYR A N 1
ATOM 1300 C CA . TYR A 1 162 ? -7.853 -6.298 5.069 1.00 98.81 162 TYR A CA 1
ATOM 1301 C C . TYR A 1 162 ? -6.442 -6.846 4.807 1.00 98.81 162 TYR A C 1
ATOM 1303 O O . TYR A 1 162 ? -5.673 -7.094 5.743 1.00 98.81 162 TYR A O 1
ATOM 1311 N N . VAL A 1 163 ? -6.108 -7.048 3.535 1.00 98.88 163 VAL A N 1
ATOM 1312 C CA . VAL A 1 163 ? -4.792 -7.494 3.063 1.00 98.88 163 VAL A CA 1
ATOM 1313 C C . VAL A 1 163 ? -4.334 -6.599 1.915 1.00 98.88 163 VAL A C 1
ATOM 1315 O O . VAL A 1 163 ? -5.019 -6.513 0.891 1.00 98.88 163 VAL A O 1
ATOM 1318 N N . ILE A 1 164 ? -3.172 -5.966 2.079 1.00 98.88 164 ILE A N 1
ATOM 1319 C CA . ILE A 1 164 ? -2.498 -5.215 1.016 1.00 98.88 164 ILE A CA 1
ATOM 1320 C C . ILE A 1 164 ? -1.535 -6.161 0.291 1.00 98.88 164 ILE A C 1
ATOM 1322 O O . ILE A 1 164 ? -0.733 -6.842 0.927 1.00 98.88 164 ILE A O 1
ATOM 1326 N N . GLY A 1 165 ? -1.631 -6.222 -1.035 1.00 98.69 165 GLY A N 1
ATOM 1327 C CA . GLY A 1 165 ? -0.644 -6.856 -1.903 1.00 98.69 165 GLY A CA 1
ATOM 1328 C C . GLY A 1 165 ? 0.315 -5.815 -2.465 1.00 98.69 165 GLY A C 1
ATOM 1329 O O . GLY A 1 165 ? -0.117 -4.862 -3.112 1.00 98.69 165 GLY A O 1
ATOM 1330 N N . SER A 1 166 ? 1.606 -6.024 -2.249 1.00 98.31 166 SER A N 1
ATOM 1331 C CA . SER A 1 166 ? 2.669 -5.078 -2.584 1.00 98.31 166 SER A CA 1
ATOM 1332 C C . SER A 1 166 ? 3.754 -5.749 -3.417 1.00 98.31 166 SER A C 1
ATOM 1334 O O . SER A 1 166 ? 4.026 -6.934 -3.256 1.00 98.31 166 SER A O 1
ATOM 1336 N N . VAL A 1 167 ? 4.413 -5.006 -4.307 1.00 97.75 167 VAL A N 1
ATOM 1337 C CA . VAL A 1 167 ? 5.555 -5.524 -5.078 1.00 97.75 167 VAL A CA 1
ATOM 1338 C C . VAL A 1 167 ? 6.829 -4.842 -4.597 1.00 97.75 167 VAL A C 1
ATOM 1340 O O . VAL A 1 167 ? 7.042 -3.655 -4.824 1.00 97.75 167 VAL A O 1
ATOM 1343 N N . HIS A 1 168 ? 7.702 -5.608 -3.948 1.00 96.38 168 HIS A N 1
ATOM 1344 C CA . HIS A 1 168 ? 8.999 -5.131 -3.447 1.00 96.38 168 HIS A CA 1
ATOM 1345 C C . HIS A 1 168 ? 10.186 -5.717 -4.215 1.00 96.38 168 HIS A C 1
ATOM 1347 O O . HIS A 1 168 ? 11.269 -5.127 -4.267 1.00 96.38 168 HIS A O 1
ATOM 1353 N N . LEU A 1 169 ? 9.965 -6.850 -4.886 1.00 94.56 169 LEU A N 1
ATOM 1354 C CA . LEU A 1 169 ? 10.948 -7.516 -5.724 1.00 94.56 169 LEU A CA 1
ATOM 1355 C C . LEU A 1 169 ? 10.367 -7.802 -7.104 1.00 94.56 169 LEU A C 1
ATOM 1357 O O . LEU A 1 169 ? 9.178 -8.061 -7.250 1.00 94.56 169 LEU A O 1
ATOM 1361 N N . VAL A 1 170 ? 11.232 -7.820 -8.114 1.00 93.94 170 VAL A N 1
ATOM 1362 C CA . VAL A 1 170 ? 10.854 -8.151 -9.493 1.00 93.94 170 VAL A CA 1
ATOM 1363 C C . VAL A 1 170 ? 11.778 -9.205 -10.075 1.00 93.94 170 VAL A C 1
ATOM 1365 O O . VAL A 1 170 ? 12.972 -9.242 -9.765 1.00 93.94 170 VAL A O 1
ATOM 1368 N N . GLU A 1 171 ? 11.235 -10.069 -10.927 1.00 88.31 171 GLU A N 1
ATOM 1369 C CA . GLU A 1 171 ? 12.032 -11.058 -11.643 1.00 88.31 171 GLU A CA 1
ATOM 1370 C C . GLU A 1 171 ? 12.911 -10.384 -12.709 1.00 88.31 171 GLU A C 1
ATOM 1372 O O . GLU A 1 171 ? 12.437 -9.647 -13.571 1.00 88.31 171 GLU A O 1
ATOM 1377 N N . ASP A 1 172 ? 14.209 -10.682 -12.667 1.00 79.94 172 ASP A N 1
ATOM 1378 C CA . ASP A 1 172 ? 15.225 -10.155 -13.580 1.00 79.94 172 ASP A CA 1
ATOM 1379 C C . ASP A 1 172 ? 15.842 -11.259 -14.469 1.00 79.94 172 ASP A C 1
ATOM 1381 O O . ASP A 1 172 ? 17.043 -11.302 -14.745 1.00 79.94 172 ASP A O 1
ATOM 1385 N N . GLY A 1 173 ? 15.032 -12.255 -14.844 1.00 74.06 173 GLY A N 1
ATOM 1386 C CA . GLY A 1 173 ? 15.393 -13.371 -15.734 1.00 74.06 173 GLY A CA 1
ATOM 1387 C C . GLY A 1 173 ? 16.418 -14.382 -15.193 1.00 74.06 173 GLY A C 1
ATOM 1388 O O . GLY A 1 173 ? 16.628 -15.430 -15.803 1.00 74.06 173 GLY A O 1
ATOM 1389 N N . ARG A 1 174 ? 17.087 -14.095 -14.070 1.00 71.31 174 ARG A N 1
ATOM 1390 C CA . ARG A 1 174 ? 18.039 -15.007 -13.396 1.00 71.31 174 ARG A CA 1
ATOM 1391 C C . ARG A 1 174 ? 17.879 -15.035 -11.881 1.00 71.31 174 ARG A C 1
ATOM 1393 O O . ARG A 1 174 ? 18.178 -16.046 -11.251 1.00 71.31 174 ARG A O 1
ATOM 1400 N N . GLU A 1 175 ? 17.455 -13.916 -11.313 1.00 83.56 175 GLU A N 1
ATOM 1401 C CA . GLU A 1 175 ? 17.253 -13.694 -9.888 1.00 83.56 175 GLU A CA 1
ATOM 1402 C C . GLU A 1 175 ? 16.062 -12.748 -9.691 1.00 83.56 175 GLU A C 1
ATOM 1404 O O . GLU A 1 175 ? 15.560 -12.172 -10.655 1.00 83.56 175 GLU A O 1
ATOM 1409 N N . TRP A 1 176 ? 15.613 -12.597 -8.447 1.00 90.69 176 TRP A N 1
ATOM 1410 C CA . TRP A 1 176 ? 14.687 -11.518 -8.100 1.00 90.69 176 TRP A CA 1
ATOM 1411 C C . TRP A 1 176 ? 15.508 -10.367 -7.550 1.00 90.69 176 TRP A C 1
ATOM 1413 O O . TRP A 1 176 ? 16.378 -10.587 -6.701 1.00 90.69 176 TRP A O 1
ATOM 1423 N N . ALA A 1 177 ? 15.235 -9.171 -8.045 1.00 92.38 177 ALA A N 1
ATOM 1424 C CA . ALA A 1 177 ? 15.904 -7.951 -7.648 1.00 92.38 177 ALA A CA 1
ATOM 1425 C C . ALA A 1 177 ? 15.009 -7.150 -6.704 1.00 92.38 177 ALA A C 1
ATOM 1427 O O . ALA A 1 177 ? 13.835 -6.941 -6.998 1.00 92.38 177 ALA A O 1
ATOM 1428 N N . MET A 1 178 ? 15.583 -6.688 -5.594 1.00 93.50 178 MET A N 1
ATOM 1429 C CA . MET A 1 178 ? 14.937 -5.738 -4.692 1.00 93.50 178 MET A CA 1
ATOM 1430 C C . MET A 1 178 ? 14.806 -4.381 -5.393 1.00 93.50 178 MET A C 1
ATOM 1432 O O . MET A 1 178 ? 15.790 -3.883 -5.941 1.00 93.50 178 MET A O 1
ATOM 1436 N N . VAL A 1 179 ? 13.612 -3.787 -5.383 1.00 94.62 179 VAL A N 1
ATOM 1437 C CA . VAL A 1 179 ? 13.340 -2.479 -6.016 1.00 94.62 179 VAL A CA 1
ATOM 1438 C C . VAL A 1 179 ? 12.827 -1.424 -5.038 1.00 94.62 179 VAL A C 1
ATOM 1440 O O . VAL A 1 179 ? 12.775 -0.248 -5.395 1.00 94.62 179 VAL A O 1
ATOM 1443 N N . SER A 1 180 ? 12.500 -1.824 -3.808 1.00 93.00 180 SER A N 1
ATOM 1444 C CA . SER A 1 180 ? 11.917 -0.975 -2.762 1.00 93.00 180 SER A CA 1
ATOM 1445 C C . SER A 1 180 ? 12.854 -0.681 -1.584 1.00 93.00 180 SER A C 1
ATOM 1447 O O . SER A 1 180 ? 12.448 0.015 -0.654 1.00 93.00 180 SER A O 1
ATOM 1449 N N . GLU A 1 181 ? 14.109 -1.141 -1.626 1.00 92.50 181 GLU A N 1
ATOM 1450 C CA . GLU A 1 181 ? 15.091 -0.929 -0.554 1.00 92.50 181 GLU A CA 1
ATOM 1451 C C . GLU A 1 181 ? 16.365 -0.245 -1.074 1.00 92.50 181 GLU A C 1
ATOM 1453 O O . GLU A 1 181 ? 16.986 -0.667 -2.058 1.00 92.50 181 GLU A O 1
ATOM 1458 N N . GLU A 1 182 ? 16.768 0.826 -0.390 1.00 89.06 182 GLU A N 1
ATOM 1459 C CA . GLU A 1 182 ? 18.044 1.510 -0.618 1.00 89.06 182 GLU A CA 1
ATOM 1460 C C . GLU A 1 182 ? 19.222 0.591 -0.263 1.00 89.06 182 GLU A C 1
ATOM 1462 O O . GLU A 1 182 ? 19.142 -0.209 0.663 1.00 89.06 182 GLU A O 1
ATOM 1467 N N . GLY A 1 183 ? 20.324 0.667 -1.005 1.00 91.06 183 GLY A N 1
ATOM 1468 C CA . GLY A 1 183 ? 21.483 -0.218 -0.860 1.00 91.06 183 GLY A CA 1
ATOM 1469 C C . GLY A 1 183 ? 21.341 -1.574 -1.562 1.00 91.06 183 GLY A C 1
ATOM 1470 O O . GLY A 1 183 ? 22.324 -2.313 -1.673 1.00 91.06 183 GLY A O 1
ATOM 1471 N N . ARG A 1 184 ? 20.137 -1.920 -2.042 1.00 91.25 184 ARG A N 1
ATOM 1472 C CA . ARG A 1 184 ? 19.852 -3.203 -2.706 1.00 91.25 184 ARG A CA 1
ATOM 1473 C C . ARG A 1 184 ? 19.264 -3.072 -4.108 1.00 91.25 184 ARG A C 1
ATOM 1475 O O . ARG A 1 184 ? 19.301 -4.045 -4.864 1.00 91.25 184 ARG A O 1
ATOM 1482 N N . CYS A 1 185 ? 18.752 -1.899 -4.470 1.00 93.56 185 CYS A N 1
ATOM 1483 C CA . CYS A 1 185 ? 18.122 -1.649 -5.766 1.00 93.56 185 CYS A CA 1
ATOM 1484 C C . CYS A 1 185 ? 19.053 -1.001 -6.808 1.00 93.56 185 CYS A C 1
ATOM 1486 O O . CYS A 1 185 ? 18.745 -0.998 -8.002 1.00 93.56 185 CYS A O 1
ATOM 1488 N N . GLU A 1 186 ? 20.230 -0.511 -6.406 1.00 94.19 186 GLU A N 1
ATOM 1489 C CA . GLU A 1 186 ? 21.160 0.252 -7.250 1.00 94.19 186 GLU A CA 1
ATOM 1490 C C . GLU A 1 186 ? 21.577 -0.552 -8.477 1.00 94.19 186 GLU A C 1
ATOM 1492 O O . GLU A 1 186 ? 21.537 -0.061 -9.604 1.00 94.19 186 GLU A O 1
ATOM 1497 N N . ARG A 1 187 ? 21.965 -1.818 -8.270 1.00 92.12 187 ARG A N 1
ATOM 1498 C CA . ARG A 1 187 ? 22.400 -2.700 -9.361 1.00 92.12 187 ARG A CA 1
ATOM 1499 C C . ARG A 1 187 ? 21.271 -2.951 -10.361 1.00 92.12 187 ARG A C 1
ATOM 1501 O O . ARG A 1 187 ? 21.558 -3.136 -11.547 1.00 92.12 187 ARG A O 1
ATOM 1508 N N . TYR A 1 188 ? 20.022 -2.979 -9.897 1.00 94.69 188 TYR A N 1
ATOM 1509 C CA . TYR A 1 188 ? 18.864 -3.178 -10.756 1.00 94.69 188 TYR A CA 1
ATOM 1510 C C . TYR A 1 188 ? 18.627 -1.952 -11.639 1.00 94.69 188 TYR A C 1
ATOM 1512 O O . TYR A 1 188 ? 18.595 -2.089 -12.866 1.00 94.69 188 TYR A O 1
ATOM 1520 N N . PHE A 1 189 ? 18.549 -0.764 -11.035 1.00 96.12 189 PHE A N 1
ATOM 1521 C CA . PHE A 1 189 ? 18.241 0.465 -11.761 1.00 96.12 189 PHE A CA 1
ATOM 1522 C C . PHE A 1 189 ? 19.411 0.969 -12.623 1.00 96.12 189 PHE A C 1
ATOM 1524 O O . PHE A 1 189 ? 19.217 1.302 -13.792 1.00 96.12 189 PHE A O 1
ATOM 1531 N N . ALA A 1 190 ? 20.651 0.934 -12.127 1.00 95.62 190 ALA A N 1
ATOM 1532 C CA . ALA A 1 190 ? 21.818 1.466 -12.844 1.00 95.62 190 ALA A CA 1
ATOM 1533 C C . ALA A 1 190 ? 22.144 0.741 -14.165 1.00 95.62 190 ALA A C 1
ATOM 1535 O O . ALA A 1 190 ? 22.909 1.252 -14.980 1.00 95.62 190 ALA A O 1
ATOM 1536 N N . ARG A 1 191 ? 21.604 -0.465 -14.385 1.00 93.75 191 ARG A N 1
ATOM 1537 C CA . ARG A 1 191 ? 21.869 -1.295 -15.576 1.00 93.75 191 ARG A CA 1
ATOM 1538 C C . ARG A 1 191 ? 20.709 -1.337 -16.571 1.00 93.75 191 ARG A C 1
ATOM 1540 O O . ARG A 1 191 ? 20.761 -2.110 -17.525 1.00 93.75 191 ARG A O 1
ATOM 1547 N N . ARG A 1 192 ? 19.650 -0.562 -16.333 1.00 94.69 192 ARG A N 1
ATOM 1548 C CA . ARG A 1 192 ? 18.400 -0.601 -17.101 1.00 94.69 192 ARG A CA 1
ATOM 1549 C C . ARG A 1 192 ? 17.979 0.795 -17.508 1.00 94.69 192 ARG A C 1
ATOM 1551 O O . ARG A 1 192 ? 18.274 1.758 -16.820 1.00 94.69 192 ARG A O 1
ATOM 1558 N N . SER A 1 193 ? 17.248 0.888 -18.609 1.00 96.06 193 SER A N 1
ATOM 1559 C CA . SER A 1 193 ? 16.374 2.034 -18.867 1.00 96.06 193 SER A CA 1
ATOM 1560 C C . SER A 1 193 ? 15.118 1.961 -17.991 1.00 96.06 193 SER A C 1
ATOM 1562 O O . SER A 1 193 ? 14.739 0.876 -17.544 1.00 96.06 193 SER A O 1
ATOM 1564 N N . MET A 1 194 ? 14.407 3.083 -17.834 1.00 96.44 194 MET A N 1
ATOM 1565 C CA . MET A 1 194 ? 13.121 3.136 -17.121 1.00 96.44 194 MET A CA 1
ATOM 1566 C C . MET A 1 194 ? 12.151 2.041 -17.593 1.00 96.44 194 MET A C 1
ATOM 1568 O O . MET A 1 194 ? 11.603 1.297 -16.783 1.00 96.44 194 MET A O 1
ATOM 1572 N N . ARG A 1 195 ? 12.002 1.866 -18.916 1.00 96.00 195 ARG A N 1
ATOM 1573 C CA . ARG A 1 195 ? 11.128 0.833 -19.500 1.00 96.00 195 ARG A CA 1
ATOM 1574 C C . ARG A 1 195 ? 11.538 -0.583 -19.101 1.00 96.00 195 ARG A C 1
ATOM 1576 O O . ARG A 1 195 ? 10.675 -1.396 -18.789 1.00 96.00 195 ARG A O 1
ATOM 1583 N N . GLN A 1 196 ? 12.837 -0.879 -19.120 1.00 95.31 196 GLN A N 1
ATOM 1584 C CA . GLN A 1 196 ? 13.357 -2.195 -18.739 1.00 95.31 196 GLN A CA 1
ATOM 1585 C C . GLN A 1 196 ? 13.212 -2.463 -17.238 1.00 95.31 196 GLN A C 1
ATOM 1587 O O . GLN A 1 196 ? 13.059 -3.616 -16.855 1.00 95.31 196 GLN A O 1
ATOM 1592 N N . ALA A 1 197 ? 13.263 -1.425 -16.401 1.00 95.50 197 ALA A N 1
ATOM 1593 C CA . ALA A 1 197 ? 13.141 -1.559 -14.956 1.00 95.50 197 ALA A CA 1
ATOM 1594 C C . ALA A 1 197 ? 11.682 -1.679 -14.486 1.00 95.50 197 ALA A C 1
ATOM 1596 O O . ALA A 1 197 ? 11.392 -2.488 -13.607 1.00 95.50 197 ALA A O 1
ATOM 1597 N N . TYR A 1 198 ? 10.766 -0.889 -15.051 1.00 96.75 198 TYR A N 1
ATOM 1598 C CA . TYR A 1 198 ? 9.403 -0.771 -14.520 1.00 96.75 198 TYR A CA 1
ATOM 1599 C C . TYR A 1 198 ? 8.401 -1.730 -15.175 1.00 96.75 198 TYR A C 1
ATOM 1601 O O . TYR A 1 198 ? 7.412 -2.089 -14.547 1.00 96.75 198 TYR A O 1
ATOM 1609 N N . ARG A 1 199 ? 8.636 -2.213 -16.404 1.00 96.06 199 ARG A N 1
ATOM 1610 C CA . ARG A 1 199 ? 7.733 -3.210 -17.016 1.00 96.06 199 ARG A CA 1
ATOM 1611 C C . ARG A 1 199 ? 7.639 -4.520 -16.225 1.00 96.06 199 ARG A C 1
ATOM 1613 O O . ARG A 1 199 ? 6.517 -4.971 -16.015 1.00 96.06 199 ARG A O 1
ATOM 1620 N N . PRO A 1 200 ? 8.749 -5.125 -15.753 1.00 96.00 200 PRO A N 1
ATOM 1621 C CA . PRO A 1 200 ? 8.670 -6.305 -14.891 1.00 96.00 200 PRO A CA 1
ATOM 1622 C C . PRO A 1 200 ? 7.907 -6.035 -13.592 1.00 96.00 200 PRO A C 1
ATOM 1624 O O . PRO A 1 200 ? 7.168 -6.897 -13.132 1.00 96.00 200 PRO A O 1
ATOM 1627 N N . TYR A 1 201 ? 8.040 -4.824 -13.045 1.00 97.69 201 TYR A N 1
ATOM 1628 C CA . TYR A 1 201 ? 7.301 -4.390 -11.864 1.00 97.69 201 TYR A CA 1
ATOM 1629 C C . TYR A 1 201 ? 5.789 -4.354 -12.120 1.00 97.69 201 TYR A C 1
ATOM 1631 O O . TYR A 1 201 ? 5.043 -5.028 -11.421 1.00 97.69 201 TYR A O 1
ATOM 1639 N N . PHE A 1 202 ? 5.330 -3.664 -13.169 1.00 98.19 202 PHE A N 1
ATOM 1640 C CA . PHE A 1 202 ? 3.902 -3.626 -13.506 1.00 98.19 202 PHE A CA 1
ATOM 1641 C C . PHE A 1 202 ? 3.347 -5.003 -13.894 1.00 98.19 202 PHE A C 1
ATOM 1643 O O . PHE A 1 202 ? 2.213 -5.325 -13.550 1.00 98.19 202 PHE A O 1
ATOM 1650 N N . ALA A 1 203 ? 4.145 -5.855 -14.542 1.00 97.38 203 ALA A N 1
ATOM 1651 C CA . ALA A 1 203 ? 3.751 -7.238 -14.798 1.00 97.38 203 ALA A CA 1
ATOM 1652 C C . ALA A 1 203 ? 3.517 -8.024 -13.496 1.00 97.38 203 ALA A C 1
ATOM 1654 O O . ALA A 1 203 ? 2.590 -8.827 -13.431 1.00 97.38 203 ALA A O 1
ATOM 1655 N N . GLU A 1 204 ? 4.323 -7.780 -12.460 1.00 97.81 204 GLU A N 1
ATOM 1656 C CA . GLU A 1 204 ? 4.147 -8.396 -11.145 1.00 97.81 204 GLU A CA 1
ATOM 1657 C C . GLU A 1 204 ? 2.933 -7.833 -10.399 1.00 97.81 204 GLU A C 1
ATOM 1659 O O . GLU A 1 204 ? 2.162 -8.602 -9.836 1.00 97.81 204 GLU A O 1
ATOM 1664 N N . VAL A 1 205 ? 2.691 -6.520 -10.476 1.00 98.69 205 VAL A N 1
ATOM 1665 C CA . VAL A 1 205 ? 1.480 -5.893 -9.918 1.00 98.69 205 VAL A CA 1
ATOM 1666 C C . VAL A 1 205 ? 0.220 -6.462 -10.577 1.00 98.69 205 VAL A C 1
ATOM 1668 O O . VAL A 1 205 ? -0.737 -6.812 -9.890 1.00 98.69 205 VAL A O 1
ATOM 1671 N N . ARG A 1 206 ? 0.222 -6.624 -11.907 1.00 98.62 206 ARG A N 1
ATOM 1672 C CA . ARG A 1 206 ? -0.879 -7.264 -12.645 1.00 98.62 206 ARG A CA 1
ATOM 1673 C C . ARG A 1 206 ? -1.151 -8.672 -12.116 1.00 98.62 206 ARG A C 1
ATOM 1675 O O . ARG A 1 206 ? -2.299 -9.004 -11.846 1.00 98.62 206 ARG A O 1
ATOM 1682 N N . ARG A 1 207 ? -0.099 -9.473 -11.927 1.00 98.56 207 ARG A N 1
ATOM 1683 C CA . ARG A 1 207 ? -0.206 -10.825 -11.360 1.00 98.56 207 ARG A CA 1
ATOM 1684 C C . ARG A 1 207 ? -0.723 -10.815 -9.914 1.00 98.56 207 ARG A C 1
ATOM 1686 O O . ARG A 1 207 ? -1.549 -11.652 -9.565 1.00 98.56 207 ARG A O 1
ATOM 1693 N N . ALA A 1 208 ? -0.327 -9.832 -9.103 1.00 98.69 208 ALA A N 1
ATOM 1694 C CA . ALA A 1 208 ? -0.857 -9.657 -7.751 1.00 98.69 208 ALA A CA 1
ATOM 1695 C C . ALA A 1 208 ? -2.382 -9.467 -7.767 1.00 98.69 208 ALA A C 1
ATOM 1697 O O . ALA A 1 208 ? -3.087 -10.133 -7.007 1.00 98.69 208 ALA A O 1
ATOM 1698 N N . VAL A 1 209 ? -2.899 -8.637 -8.680 1.00 98.69 209 VAL A N 1
ATOM 1699 C CA . VAL A 1 209 ? -4.348 -8.456 -8.881 1.00 98.69 209 VAL A CA 1
ATOM 1700 C C . VAL A 1 209 ? -5.018 -9.749 -9.373 1.00 98.69 209 VAL A C 1
ATOM 1702 O O . VAL A 1 209 ? -6.100 -10.088 -8.904 1.00 98.69 209 VAL A O 1
ATOM 1705 N N . GLU A 1 210 ? -4.379 -10.506 -10.274 1.00 98.38 210 GLU A N 1
ATOM 1706 C CA . GLU A 1 210 ? -4.903 -11.783 -10.806 1.00 98.38 210 GLU A CA 1
ATOM 1707 C C . GLU A 1 210 ? -5.015 -12.900 -9.757 1.00 98.38 210 GLU A C 1
ATOM 1709 O O . GLU A 1 210 ? -5.761 -13.856 -9.963 1.00 98.38 210 GLU A O 1
ATOM 1714 N N . SER A 1 211 ? -4.276 -12.804 -8.650 1.00 98.25 211 SER A N 1
ATOM 1715 C CA . SER A 1 211 ? -4.108 -13.898 -7.684 1.00 98.25 211 SER A CA 1
ATOM 1716 C C . SER A 1 211 ? -5.333 -14.184 -6.796 1.00 98.25 211 SER A C 1
ATOM 1718 O O . SER A 1 211 ? -5.396 -15.238 -6.142 1.00 98.25 211 SER A O 1
ATOM 1720 N N . ASP A 1 212 ? -6.285 -13.244 -6.741 1.00 96.12 212 ASP A N 1
ATOM 1721 C CA . ASP A 1 212 ? -7.439 -13.225 -5.829 1.00 96.12 212 ASP A CA 1
ATOM 1722 C C . ASP A 1 212 ? -7.038 -13.315 -4.330 1.00 96.12 212 ASP A C 1
ATOM 1724 O O . ASP A 1 212 ? -7.787 -13.823 -3.490 1.00 96.12 212 ASP A O 1
ATOM 1728 N N . LEU A 1 213 ? -5.821 -12.878 -3.970 1.00 98.31 213 LEU A N 1
ATOM 1729 C CA . LEU A 1 213 ? -5.302 -12.948 -2.594 1.00 98.31 213 LEU A CA 1
ATOM 1730 C C . LEU A 1 213 ? -5.581 -11.681 -1.774 1.00 98.31 213 LEU A C 1
ATOM 1732 O O . LEU A 1 213 ? -5.752 -11.768 -0.553 1.00 98.31 213 LEU A O 1
ATOM 1736 N N . PHE A 1 214 ? -5.653 -10.524 -2.428 1.00 98.69 214 PHE A N 1
ATOM 1737 C CA . PHE A 1 214 ? -5.577 -9.210 -1.788 1.00 98.69 214 PHE A CA 1
ATOM 1738 C C . PHE A 1 214 ? -6.882 -8.430 -1.893 1.00 98.69 214 PHE A C 1
ATOM 1740 O O . PHE A 1 214 ? -7.641 -8.603 -2.840 1.00 98.69 214 PHE A O 1
ATOM 1747 N N . ASP A 1 215 ? -7.118 -7.557 -0.917 1.00 98.81 215 ASP A N 1
ATOM 1748 C CA . ASP A 1 215 ? -8.236 -6.609 -0.952 1.00 98.81 215 ASP A CA 1
ATOM 1749 C C . ASP A 1 215 ? -7.816 -5.290 -1.618 1.00 98.81 215 ASP A C 1
ATOM 1751 O O . ASP A 1 215 ? -8.639 -4.580 -2.194 1.00 98.81 215 ASP A O 1
ATOM 1755 N N . LEU A 1 216 ? -6.523 -4.965 -1.530 1.00 98.75 216 LEU A N 1
ATOM 1756 C CA . LEU A 1 216 ? -5.923 -3.714 -1.978 1.00 98.75 216 LEU A CA 1
ATOM 1757 C C . LEU A 1 216 ? -4.572 -3.979 -2.643 1.00 98.75 216 LEU A C 1
ATOM 1759 O O . LEU A 1 216 ? -3.822 -4.845 -2.193 1.00 98.75 216 LEU A O 1
ATOM 1763 N N . ILE A 1 217 ? -4.230 -3.184 -3.654 1.00 98.81 217 ILE A N 1
ATOM 1764 C CA . ILE A 1 217 ? -2.854 -3.051 -4.141 1.00 98.81 217 ILE A CA 1
ATOM 1765 C C . ILE A 1 217 ? -2.187 -1.861 -3.449 1.00 98.81 217 ILE A C 1
ATOM 1767 O O . ILE A 1 217 ? -2.670 -0.728 -3.543 1.00 98.81 217 ILE A O 1
ATOM 1771 N N . GLY A 1 218 ? -1.078 -2.140 -2.764 1.00 97.88 218 GLY A N 1
ATOM 1772 C CA . GLY A 1 218 ? -0.224 -1.144 -2.122 1.00 97.88 218 GLY A CA 1
ATOM 1773 C C . GLY A 1 218 ? 0.597 -0.384 -3.154 1.00 97.88 218 GLY A C 1
ATOM 1774 O O . GLY A 1 218 ? 0.951 -0.950 -4.190 1.00 97.88 218 GLY A O 1
ATOM 1775 N N . HIS A 1 219 ? 0.833 0.907 -2.882 1.00 98.25 219 HIS A N 1
ATOM 1776 C CA . HIS A 1 219 ? 1.753 1.800 -3.609 1.00 98.25 219 HIS A CA 1
ATOM 1777 C C . HIS A 1 219 ? 2.032 1.405 -5.080 1.00 98.25 219 HIS A C 1
ATOM 1779 O O . HIS A 1 219 ? 3.165 1.148 -5.468 1.00 98.25 219 HIS A O 1
ATOM 1785 N N . LEU A 1 220 ? 0.984 1.395 -5.920 1.00 98.50 220 LEU A N 1
ATOM 1786 C CA . LEU A 1 220 ? 0.952 0.742 -7.246 1.00 98.50 220 LEU A CA 1
ATOM 1787 C C . LEU A 1 220 ? 2.105 1.088 -8.205 1.00 98.50 220 LEU A C 1
ATOM 1789 O O . LEU A 1 220 ? 2.388 0.305 -9.106 1.00 98.50 220 LEU A O 1
ATOM 1793 N N . ASP A 1 221 ? 2.744 2.251 -8.066 1.00 97.75 221 ASP A N 1
ATOM 1794 C CA . ASP A 1 221 ? 3.883 2.695 -8.878 1.00 97.75 221 ASP A CA 1
ATOM 1795 C C . ASP A 1 221 ? 5.192 2.857 -8.066 1.00 97.75 221 ASP A C 1
ATOM 1797 O O . ASP A 1 221 ? 6.082 3.613 -8.466 1.00 97.75 221 ASP A O 1
ATOM 1801 N N . LEU A 1 222 ? 5.358 2.107 -6.962 1.00 98.06 222 LEU A N 1
ATOM 1802 C CA . LEU A 1 222 ? 6.497 2.170 -6.025 1.00 98.06 222 LEU A CA 1
ATOM 1803 C C . LEU A 1 222 ? 7.865 2.087 -6.703 1.00 98.06 222 LEU A C 1
ATOM 1805 O O . LEU A 1 222 ? 8.823 2.666 -6.194 1.00 98.06 222 LEU A O 1
ATOM 1809 N N . ALA A 1 223 ? 7.993 1.419 -7.854 1.00 96.19 223 ALA A N 1
ATOM 1810 C CA . ALA A 1 223 ? 9.262 1.339 -8.583 1.00 96.19 223 ALA A CA 1
ATOM 1811 C C . ALA A 1 223 ? 9.906 2.720 -8.821 1.00 96.19 223 ALA A C 1
ATOM 1813 O O . ALA A 1 223 ? 11.137 2.835 -8.879 1.00 96.19 223 ALA A O 1
ATOM 1814 N N . LYS A 1 224 ? 9.095 3.789 -8.888 1.00 96.75 224 LYS A N 1
ATOM 1815 C CA . LYS A 1 224 ? 9.591 5.163 -8.998 1.00 96.75 224 LYS A CA 1
ATOM 1816 C C . LYS A 1 224 ? 10.343 5.651 -7.754 1.00 96.75 224 LYS A C 1
ATOM 1818 O O . LYS A 1 224 ? 11.237 6.475 -7.917 1.00 96.75 224 LYS A O 1
ATOM 1823 N N . ARG A 1 225 ? 10.083 5.114 -6.551 1.00 97.25 225 ARG A N 1
ATOM 1824 C CA . ARG A 1 225 ? 10.715 5.489 -5.263 1.00 97.25 225 ARG A CA 1
ATOM 1825 C C . ARG A 1 225 ? 12.215 5.726 -5.379 1.00 97.25 225 ARG A C 1
ATOM 1827 O O . ARG A 1 225 ? 12.720 6.757 -4.936 1.00 97.25 225 ARG A O 1
ATOM 1834 N N . TYR A 1 226 ? 12.913 4.777 -5.998 1.00 97.12 226 TYR A N 1
ATOM 1835 C CA . TYR A 1 226 ? 14.349 4.867 -6.252 1.00 97.12 226 TYR A CA 1
ATOM 1836 C C . TYR A 1 226 ? 14.671 5.089 -7.724 1.00 97.12 226 TYR A C 1
ATOM 1838 O O . TYR A 1 226 ? 15.657 5.763 -8.022 1.00 97.12 226 TYR A O 1
ATOM 1846 N N . GLY A 1 227 ? 13.839 4.596 -8.646 1.00 96.69 227 GLY A N 1
ATOM 1847 C CA . GLY A 1 227 ? 14.095 4.736 -10.075 1.00 96.69 227 GLY A CA 1
ATOM 1848 C C . GLY A 1 227 ? 14.160 6.193 -10.551 1.00 96.69 227 GLY A C 1
ATOM 1849 O O . GLY A 1 227 ? 14.951 6.494 -11.447 1.00 96.69 227 GLY A O 1
ATOM 1850 N N . VAL A 1 228 ? 13.464 7.135 -9.890 1.00 96.69 228 VAL A N 1
ATOM 1851 C CA . VAL A 1 228 ? 13.569 8.570 -10.232 1.00 96.69 228 VAL A CA 1
ATOM 1852 C C . VAL A 1 228 ? 14.979 9.142 -10.068 1.00 96.69 228 VAL A C 1
ATOM 1854 O O . VAL A 1 228 ? 15.351 10.090 -10.756 1.00 96.69 228 VAL A O 1
ATOM 1857 N N . ARG A 1 229 ? 15.808 8.539 -9.206 1.00 96.12 229 ARG A N 1
ATOM 1858 C CA . ARG A 1 229 ? 17.212 8.939 -9.018 1.00 96.12 229 ARG A CA 1
ATOM 1859 C C . ARG A 1 229 ? 18.099 8.556 -10.209 1.00 96.12 229 ARG A C 1
ATOM 1861 O O . ARG A 1 229 ? 19.174 9.125 -10.363 1.00 96.12 229 ARG A O 1
ATOM 1868 N N . TYR A 1 230 ? 17.659 7.604 -11.034 1.00 96.75 230 TYR A N 1
ATOM 1869 C CA . TYR A 1 230 ? 18.404 7.090 -12.188 1.00 96.75 230 TYR A CA 1
ATOM 1870 C C . TYR A 1 230 ? 17.862 7.600 -13.519 1.00 96.75 230 TYR A C 1
ATOM 1872 O O . TYR A 1 230 ? 18.628 7.772 -14.464 1.00 96.75 230 TYR A O 1
ATOM 1880 N N . TYR A 1 231 ? 16.548 7.811 -13.605 1.00 97.00 231 TYR A N 1
ATOM 1881 C CA . TYR A 1 231 ? 15.866 8.083 -14.871 1.00 97.00 231 TYR A CA 1
ATOM 1882 C C . TYR A 1 231 ? 15.242 9.478 -14.950 1.00 97.00 231 TYR A C 1
ATOM 1884 O O . TYR A 1 231 ? 14.738 9.842 -16.007 1.00 97.00 231 TYR A O 1
ATOM 1892 N N . GLY A 1 232 ? 15.282 10.255 -13.863 1.00 95.38 232 GLY A N 1
ATOM 1893 C CA . GLY A 1 232 ? 14.531 11.502 -13.746 1.00 95.38 232 GLY A CA 1
ATOM 1894 C C . GLY A 1 232 ? 13.070 11.265 -13.341 1.00 95.38 232 GLY A C 1
ATOM 1895 O O . GLY A 1 232 ? 12.734 10.180 -12.863 1.00 95.38 232 GLY A O 1
ATOM 1896 N N . PRO A 1 233 ? 12.195 12.277 -13.483 1.00 94.81 233 PRO A N 1
ATOM 1897 C CA . PRO A 1 233 ? 10.783 12.172 -13.119 1.00 94.81 233 PRO A CA 1
ATOM 1898 C C . PRO A 1 233 ? 10.090 10.953 -13.742 1.00 94.81 233 PRO A C 1
ATOM 1900 O O . PRO A 1 233 ? 10.425 10.534 -14.849 1.00 94.81 233 PRO A O 1
ATOM 1903 N N . PHE A 1 234 ? 9.117 10.375 -13.035 1.00 94.31 234 PHE A N 1
ATOM 1904 C CA . PHE A 1 234 ? 8.381 9.219 -13.539 1.00 94.31 234 PHE A CA 1
ATOM 1905 C C . PHE A 1 234 ? 7.510 9.596 -14.745 1.00 94.31 234 PHE A C 1
ATOM 1907 O O . PHE A 1 234 ? 6.543 10.344 -14.627 1.00 94.31 234 PHE A O 1
ATOM 1914 N N . GLU A 1 235 ? 7.830 9.040 -15.913 1.00 94.56 235 GLU A N 1
ATOM 1915 C CA . GLU A 1 235 ? 7.056 9.242 -17.139 1.00 94.56 235 GLU A CA 1
ATOM 1916 C C . GLU A 1 235 ? 5.936 8.195 -17.260 1.00 94.56 235 GLU A C 1
ATOM 1918 O O . GLU A 1 235 ? 6.072 7.186 -17.958 1.00 94.56 235 GLU A O 1
ATOM 1923 N N . LEU A 1 236 ? 4.803 8.438 -16.588 1.00 95.25 236 LEU A N 1
ATOM 1924 C CA . LEU A 1 236 ? 3.642 7.533 -16.588 1.00 95.25 236 LEU A CA 1
ATOM 1925 C C . LEU A 1 236 ? 3.140 7.187 -18.005 1.00 95.25 236 LEU A C 1
ATOM 1927 O O . LEU A 1 236 ? 2.701 6.064 -18.253 1.00 95.25 236 LEU A O 1
ATOM 1931 N N . SER A 1 237 ? 3.252 8.115 -18.960 1.00 96.12 237 SER A N 1
ATOM 1932 C CA . SER A 1 237 ? 2.836 7.911 -20.356 1.00 96.12 237 SER A CA 1
ATOM 1933 C C . SER A 1 237 ? 3.539 6.730 -21.036 1.00 96.12 237 SER A C 1
ATOM 1935 O O . SER A 1 237 ? 2.958 6.094 -21.915 1.00 96.12 237 SER A O 1
ATOM 1937 N N . LEU A 1 238 ? 4.762 6.380 -20.612 1.00 96.81 238 LEU A N 1
ATOM 1938 C CA . LEU A 1 238 ? 5.494 5.234 -21.150 1.00 96.81 238 LEU A CA 1
ATOM 1939 C C . LEU A 1 238 ? 4.856 3.888 -20.772 1.00 96.81 238 LEU A C 1
ATOM 1941 O O . LEU A 1 238 ? 5.155 2.900 -21.448 1.00 96.81 238 LEU A O 1
ATOM 1945 N N . PHE A 1 239 ? 4.018 3.865 -19.730 1.00 98.06 239 PHE A N 1
ATOM 1946 C CA . PHE A 1 239 ? 3.404 2.676 -19.127 1.00 98.06 239 PHE A CA 1
ATOM 1947 C C . PHE A 1 239 ? 1.872 2.758 -19.076 1.00 98.06 239 PHE A C 1
ATOM 1949 O O . PHE A 1 239 ? 1.232 1.995 -18.357 1.00 98.06 239 PHE A O 1
ATOM 1956 N N . ALA A 1 240 ? 1.267 3.709 -19.797 1.00 98.06 240 ALA A N 1
ATOM 1957 C CA . ALA A 1 240 ? -0.165 3.987 -19.703 1.00 98.06 240 ALA A CA 1
ATOM 1958 C C . ALA A 1 240 ? -1.036 2.766 -20.042 1.00 98.06 240 ALA A C 1
ATOM 1960 O O . ALA A 1 240 ? -2.056 2.552 -19.393 1.00 98.06 240 ALA A O 1
ATOM 1961 N N . ALA A 1 241 ? -0.625 1.962 -21.029 1.00 98.25 241 ALA A N 1
ATOM 1962 C CA . ALA A 1 241 ? -1.329 0.737 -21.398 1.00 98.25 241 ALA A CA 1
ATOM 1963 C C . ALA A 1 241 ? -1.247 -0.302 -20.272 1.00 98.25 241 ALA A C 1
ATOM 1965 O O . ALA A 1 241 ? -2.279 -0.756 -19.788 1.00 98.25 241 ALA A O 1
ATOM 1966 N N . GLU A 1 242 ? -0.034 -0.598 -19.795 1.00 98.31 242 GLU A N 1
ATOM 1967 C CA . GLU A 1 242 ? 0.200 -1.561 -18.718 1.00 98.31 242 GLU A CA 1
ATOM 1968 C C . GLU A 1 242 ? -0.561 -1.177 -17.433 1.00 98.31 242 GLU A C 1
ATOM 1970 O O . GLU A 1 242 ? -1.213 -2.018 -16.818 1.00 98.31 242 GLU A O 1
ATOM 1975 N N . VAL A 1 243 ? -0.532 0.104 -17.046 1.00 98.75 243 VAL A N 1
ATOM 1976 C CA . VAL A 1 243 ? -1.240 0.595 -15.855 1.00 98.75 243 VAL A CA 1
ATOM 1977 C C . VAL A 1 243 ? -2.754 0.531 -16.047 1.00 98.75 243 VAL A C 1
ATOM 1979 O O . VAL A 1 243 ? -3.441 0.017 -15.171 1.00 98.75 243 VAL A O 1
ATOM 1982 N N . ARG A 1 244 ? -3.304 0.988 -17.180 1.00 98.75 244 ARG A N 1
ATOM 1983 C CA . ARG A 1 244 ? -4.758 0.922 -17.420 1.00 98.75 244 ARG A CA 1
ATOM 1984 C C . ARG A 1 244 ? -5.283 -0.514 -17.435 1.00 98.75 244 ARG A C 1
ATOM 1986 O O . ARG A 1 244 ? -6.370 -0.745 -16.918 1.00 98.75 244 ARG A O 1
ATOM 1993 N N . GLU A 1 245 ? -4.515 -1.472 -17.953 1.00 98.75 245 GLU A N 1
ATOM 1994 C CA . GLU A 1 245 ? -4.864 -2.897 -17.884 1.00 98.75 245 GLU A CA 1
ATOM 1995 C C . GLU A 1 245 ? -4.936 -3.407 -16.437 1.00 98.75 245 GLU A C 1
ATOM 1997 O O . GLU A 1 245 ? -5.892 -4.095 -16.081 1.00 98.75 245 GLU A O 1
ATOM 2002 N N . ILE A 1 246 ? -3.971 -3.039 -15.586 1.00 98.88 246 ILE A N 1
ATOM 2003 C CA . ILE A 1 246 ? -3.985 -3.375 -14.150 1.00 98.88 246 ILE A CA 1
ATOM 2004 C C . ILE A 1 246 ? -5.215 -2.777 -13.468 1.00 98.88 246 ILE A C 1
ATOM 2006 O O . ILE A 1 246 ? -5.898 -3.469 -12.718 1.00 98.88 246 ILE A O 1
ATOM 2010 N N . LEU A 1 247 ? -5.503 -1.501 -13.731 1.00 98.88 247 LEU A N 1
ATOM 2011 C CA . LEU A 1 247 ? -6.635 -0.795 -13.136 1.00 98.88 247 LEU A CA 1
ATOM 2012 C C . LEU A 1 247 ? -7.970 -1.419 -13.545 1.00 98.88 247 LEU A C 1
ATOM 2014 O O . LEU A 1 247 ? -8.804 -1.680 -12.684 1.00 98.88 247 LEU A O 1
ATOM 2018 N N . GLN A 1 248 ? -8.154 -1.696 -14.838 1.00 98.88 248 GLN A N 1
ATOM 2019 C CA . GLN A 1 248 ? -9.350 -2.357 -15.358 1.00 98.88 248 GLN A CA 1
ATOM 2020 C C . GLN A 1 248 ? -9.554 -3.718 -14.684 1.00 98.88 248 GLN A C 1
ATOM 2022 O O . GLN A 1 248 ? -10.645 -4.030 -14.211 1.00 98.88 248 GLN A O 1
ATOM 2027 N N . LEU A 1 249 ? -8.481 -4.500 -14.569 1.00 98.81 249 LEU A N 1
ATOM 2028 C CA . LEU A 1 249 ? -8.524 -5.797 -13.913 1.00 98.81 249 LEU A CA 1
ATOM 2029 C C . LEU A 1 249 ? -8.843 -5.687 -12.416 1.00 98.81 249 LEU A C 1
ATOM 2031 O O . LEU A 1 249 ? -9.615 -6.489 -11.897 1.00 98.81 249 LEU A O 1
ATOM 2035 N N . ALA A 1 250 ? -8.293 -4.687 -11.726 1.00 98.81 250 ALA A N 1
ATOM 2036 C CA . ALA A 1 250 ? -8.587 -4.434 -10.319 1.00 98.81 250 ALA A CA 1
ATOM 2037 C C . ALA A 1 250 ? -10.079 -4.127 -10.113 1.00 98.81 250 ALA A C 1
ATOM 2039 O O . ALA A 1 250 ? -10.703 -4.697 -9.219 1.00 98.81 250 ALA A O 1
ATOM 2040 N N . VAL A 1 251 ? -10.680 -3.318 -10.995 1.00 98.75 251 VAL A N 1
ATOM 2041 C CA . VAL A 1 251 ? -12.130 -3.054 -10.996 1.00 98.75 251 VAL A CA 1
ATOM 2042 C C . VAL A 1 251 ? -12.929 -4.341 -11.209 1.00 98.75 251 VAL A C 1
ATOM 2044 O O . VAL A 1 251 ? -13.836 -4.635 -10.433 1.00 98.75 251 VAL A O 1
ATOM 2047 N N . GLU A 1 252 ? -12.579 -5.138 -12.219 1.00 98.56 252 GLU A N 1
ATOM 2048 C CA . GLU A 1 252 ? -13.269 -6.398 -12.541 1.00 98.56 252 GLU A CA 1
ATOM 2049 C C . GLU A 1 252 ? -13.213 -7.424 -11.405 1.00 98.56 252 GLU A C 1
ATOM 2051 O O . GLU A 1 252 ? -14.154 -8.196 -11.212 1.00 98.56 252 GLU A O 1
ATOM 2056 N N . ARG A 1 253 ? -12.112 -7.428 -10.650 1.00 98.00 253 ARG A N 1
ATOM 2057 C CA . ARG A 1 253 ? -11.852 -8.359 -9.547 1.00 98.00 253 ARG A CA 1
ATOM 2058 C C . ARG A 1 253 ? -12.309 -7.840 -8.186 1.00 98.00 253 ARG A C 1
ATOM 2060 O O . ARG A 1 253 ? -12.269 -8.589 -7.217 1.00 98.00 253 ARG A O 1
ATOM 2067 N N . GLY A 1 254 ? -12.746 -6.584 -8.100 1.00 98.00 254 GLY A N 1
ATOM 2068 C CA . GLY A 1 254 ? -13.092 -5.952 -6.827 1.00 98.00 254 GLY A CA 1
ATOM 2069 C C . GLY A 1 254 ? -11.883 -5.738 -5.908 1.00 98.00 254 GLY A C 1
ATOM 2070 O O . GLY A 1 254 ? -12.044 -5.733 -4.691 1.00 98.00 254 GLY A O 1
ATOM 2071 N N . VAL A 1 255 ? -10.688 -5.570 -6.480 1.00 98.56 255 VAL A N 1
ATOM 2072 C CA . VAL A 1 255 ? -9.465 -5.207 -5.754 1.00 98.56 255 VAL A CA 1
ATOM 2073 C C . VAL A 1 255 ? -9.332 -3.685 -5.768 1.00 98.56 255 VAL A C 1
ATOM 2075 O O . VAL A 1 255 ? -9.444 -3.040 -6.814 1.00 98.56 255 VAL A O 1
ATOM 2078 N N . GLY A 1 256 ? -9.122 -3.094 -4.596 1.00 98.69 256 GLY A N 1
ATOM 2079 C CA . GLY A 1 256 ? -8.963 -1.652 -4.459 1.00 98.69 256 GLY A CA 1
ATOM 2080 C C . GLY A 1 256 ? -7.534 -1.161 -4.618 1.00 98.69 256 GLY A C 1
ATOM 2081 O O . GLY A 1 256 ? -6.588 -1.938 -4.742 1.00 98.69 256 GLY A O 1
ATOM 2082 N N . LEU A 1 257 ? -7.384 0.158 -4.559 1.00 98.75 257 LEU A N 1
ATOM 2083 C CA . LEU A 1 257 ? -6.088 0.822 -4.511 1.00 98.75 257 LEU A CA 1
ATOM 2084 C C . LEU A 1 257 ? -5.876 1.528 -3.179 1.00 98.75 257 LEU A C 1
ATOM 2086 O O . LEU A 1 257 ? -6.814 2.002 -2.541 1.00 98.75 257 LEU A O 1
ATOM 2090 N N . GLU A 1 258 ? -4.614 1.669 -2.815 1.00 98.62 258 GLU A N 1
ATOM 2091 C CA . GLU A 1 258 ? -4.171 2.601 -1.791 1.00 98.62 258 GLU A CA 1
ATOM 2092 C C . GLU A 1 258 ? -3.670 3.912 -2.422 1.00 98.62 258 GLU A C 1
ATOM 2094 O O . GLU A 1 258 ? -2.963 3.892 -3.429 1.00 98.62 258 GLU A O 1
ATOM 2099 N N . ILE A 1 259 ? -3.967 5.051 -1.784 1.00 98.81 259 ILE A N 1
ATOM 2100 C CA . ILE A 1 259 ? -3.141 6.261 -1.886 1.00 98.81 259 ILE A CA 1
ATOM 2101 C C . ILE A 1 259 ? -2.139 6.261 -0.729 1.00 98.81 259 ILE A C 1
ATOM 2103 O O . ILE A 1 259 ? -2.476 6.576 0.416 1.00 98.81 259 ILE A O 1
ATOM 2107 N N . ASN A 1 260 ? -0.894 5.934 -1.041 1.00 98.88 260 ASN A N 1
ATOM 2108 C CA . ASN A 1 260 ? 0.208 5.880 -0.097 1.00 98.88 260 ASN A CA 1
ATOM 2109 C C . ASN A 1 260 ? 0.950 7.220 -0.092 1.00 98.88 260 ASN A C 1
ATOM 2111 O O . ASN A 1 260 ? 1.473 7.674 -1.117 1.00 98.88 260 ASN A O 1
ATOM 2115 N N . THR A 1 261 ? 1.016 7.870 1.066 1.00 98.69 261 THR A N 1
ATOM 2116 C CA . THR A 1 261 ? 1.585 9.220 1.195 1.00 98.69 261 THR A CA 1
ATOM 2117 C C . THR A 1 261 ? 3.083 9.226 1.475 1.00 98.69 261 THR A C 1
ATOM 2119 O O . THR A 1 261 ? 3.696 10.298 1.532 1.00 98.69 261 THR A O 1
ATOM 2122 N N . SER A 1 262 ? 3.713 8.061 1.644 1.00 98.31 262 SER A N 1
ATOM 2123 C CA . SER A 1 262 ? 5.151 7.981 1.913 1.00 98.31 262 SER A CA 1
ATOM 2124 C C . SER A 1 262 ? 5.986 8.568 0.779 1.00 98.31 262 SER A C 1
ATOM 2126 O O . SER A 1 262 ? 7.021 9.187 1.036 1.00 98.31 262 SER A O 1
ATOM 2128 N N . GLY A 1 263 ? 5.491 8.494 -0.459 1.00 97.94 263 GLY A N 1
ATOM 2129 C CA . GLY A 1 263 ? 6.139 9.069 -1.634 1.00 97.94 263 GLY A CA 1
ATOM 2130 C C . GLY A 1 263 ? 6.357 10.587 -1.551 1.00 97.94 263 GLY A C 1
ATOM 2131 O O . GLY A 1 263 ? 7.381 11.082 -2.028 1.00 97.94 263 GLY A O 1
ATOM 2132 N N . LEU A 1 264 ? 5.495 11.318 -0.825 1.00 97.94 264 LEU A N 1
ATOM 2133 C CA . LEU A 1 264 ? 5.658 12.756 -0.544 1.00 97.94 264 LEU A CA 1
ATOM 2134 C C . LEU A 1 264 ? 6.931 13.039 0.274 1.00 97.94 264 LEU A C 1
ATOM 2136 O O . LEU A 1 264 ? 7.606 14.063 0.108 1.00 97.94 264 LEU A O 1
ATOM 2140 N N . ARG A 1 265 ? 7.288 12.104 1.163 1.00 97.12 265 ARG A N 1
ATOM 2141 C CA . ARG A 1 265 ? 8.473 12.174 2.033 1.00 97.12 265 ARG A CA 1
ATOM 2142 C C . ARG A 1 265 ? 9.719 11.569 1.380 1.00 97.12 265 ARG A C 1
ATOM 2144 O O . ARG A 1 265 ? 10.814 11.713 1.919 1.00 97.12 265 ARG A O 1
ATOM 2151 N N . GLN A 1 266 ? 9.569 10.929 0.224 1.00 96.62 266 GLN A N 1
ATOM 2152 C CA . GLN A 1 266 ? 10.630 10.237 -0.505 1.00 96.62 266 GLN A CA 1
ATOM 2153 C C . GLN A 1 266 ? 11.046 11.016 -1.766 1.00 96.62 266 GLN A C 1
ATOM 2155 O O . GLN A 1 266 ? 10.577 12.124 -2.025 1.00 96.62 266 GLN A O 1
ATOM 2160 N N . ALA A 1 267 ? 11.986 10.461 -2.537 1.00 95.50 267 ALA A N 1
ATOM 2161 C CA . ALA A 1 267 ? 12.550 11.114 -3.720 1.00 95.50 267 ALA A CA 1
ATOM 2162 C C . ALA A 1 267 ? 11.518 11.526 -4.795 1.00 95.50 267 ALA A C 1
ATOM 2164 O O . ALA A 1 267 ? 11.718 12.597 -5.366 1.00 95.50 267 ALA A O 1
ATOM 2165 N N . PRO A 1 268 ? 10.431 10.768 -5.063 1.00 95.56 268 PRO A N 1
ATOM 2166 C CA . PRO A 1 268 ? 9.437 11.170 -6.062 1.00 95.56 268 PRO A CA 1
ATOM 2167 C C . PRO A 1 268 ? 8.671 12.454 -5.725 1.00 95.56 268 PRO A C 1
ATOM 2169 O O . PRO A 1 268 ? 8.251 13.143 -6.647 1.00 95.56 268 PRO A O 1
ATOM 2172 N N . ARG A 1 269 ? 8.515 12.796 -4.434 1.00 96.69 269 ARG A N 1
ATOM 2173 C CA . ARG A 1 269 ? 7.742 13.967 -3.966 1.00 96.69 269 ARG A CA 1
ATOM 2174 C C . ARG A 1 269 ? 6.277 13.977 -4.425 1.00 96.69 269 ARG A C 1
ATOM 2176 O O . ARG A 1 269 ? 5.678 15.035 -4.560 1.00 96.69 269 ARG A O 1
ATOM 2183 N N . GLU A 1 270 ? 5.700 12.798 -4.617 1.00 97.06 270 GLU A N 1
ATOM 2184 C CA . GLU A 1 270 ? 4.294 12.578 -4.970 1.00 97.06 270 GLU A CA 1
ATOM 2185 C C . GLU A 1 270 ? 3.801 11.280 -4.317 1.00 97.06 270 GLU A C 1
ATOM 2187 O O . GLU A 1 270 ? 4.617 10.455 -3.908 1.00 97.06 270 GLU A O 1
ATOM 2192 N N . THR A 1 271 ? 2.488 11.080 -4.203 1.00 98.56 271 THR A N 1
ATOM 2193 C CA . THR A 1 271 ? 1.913 9.836 -3.665 1.00 98.56 271 THR A CA 1
ATOM 2194 C C . THR A 1 271 ? 2.187 8.629 -4.565 1.00 98.56 271 THR A C 1
ATOM 2196 O O . THR A 1 271 ? 2.517 8.769 -5.750 1.00 98.56 271 THR A O 1
ATOM 2199 N N . TYR A 1 272 ? 2.003 7.432 -4.006 1.00 98.62 272 TYR A N 1
ATOM 2200 C CA . TYR A 1 272 ? 1.837 6.211 -4.790 1.00 98.62 272 TYR A CA 1
ATOM 2201 C C . TYR A 1 272 ? 0.351 5.795 -4.771 1.00 98.62 272 TYR A C 1
ATOM 2203 O O . TYR A 1 272 ? -0.173 5.571 -3.685 1.00 98.62 272 TYR A O 1
ATOM 2211 N N . PRO A 1 273 ? -0.337 5.673 -5.914 1.00 98.56 273 PRO A N 1
ATOM 2212 C CA . PRO A 1 273 ? 0.123 6.088 -7.225 1.00 98.56 273 PRO A CA 1
ATOM 2213 C C . PRO A 1 273 ? 0.075 7.612 -7.430 1.00 98.56 273 PRO A C 1
ATOM 2215 O O . PRO A 1 273 ? -0.441 8.360 -6.592 1.00 98.56 273 PRO A O 1
ATOM 2218 N N . ALA A 1 274 ? 0.614 8.076 -8.560 1.00 97.81 274 ALA A N 1
ATOM 2219 C CA . ALA A 1 274 ? 0.422 9.451 -9.026 1.00 97.81 274 ALA A CA 1
ATOM 2220 C C . ALA A 1 274 ? -1.069 9.759 -9.286 1.00 97.81 274 ALA A C 1
ATOM 2222 O O . ALA A 1 274 ? -1.846 8.877 -9.654 1.00 97.81 274 ALA A O 1
ATOM 2223 N N . LEU A 1 275 ? -1.465 11.031 -9.170 1.00 98.44 275 LEU A N 1
ATOM 2224 C CA . LEU A 1 275 ? -2.858 11.479 -9.329 1.00 98.44 275 LEU A CA 1
ATOM 2225 C C . LEU A 1 275 ? -3.521 11.013 -10.636 1.00 98.44 275 LEU A C 1
ATOM 2227 O O . LEU A 1 275 ? -4.696 10.657 -10.648 1.00 98.44 275 LEU A O 1
ATOM 2231 N N . GLU A 1 276 ? -2.780 11.020 -11.740 1.00 98.56 276 GLU A N 1
ATOM 2232 C CA . GLU A 1 276 ? -3.308 10.623 -13.048 1.00 98.56 276 GLU A CA 1
ATOM 2233 C C . GLU A 1 276 ? -3.775 9.155 -13.058 1.00 98.56 276 GLU A C 1
ATOM 2235 O O . GLU A 1 276 ? -4.796 8.830 -13.658 1.00 98.56 276 GLU A O 1
ATOM 2240 N N . VAL A 1 277 ? -3.103 8.277 -12.305 1.00 98.75 277 VAL A N 1
ATOM 2241 C CA . VAL A 1 277 ? -3.529 6.881 -12.116 1.00 98.75 277 VAL A CA 1
ATOM 2242 C C . VAL A 1 277 ? -4.841 6.813 -11.335 1.00 98.75 277 VAL A C 1
ATOM 2244 O O . VAL A 1 277 ? -5.708 6.015 -11.679 1.00 98.75 277 VAL A O 1
ATOM 2247 N N . LEU A 1 278 ? -5.025 7.665 -10.319 1.00 98.81 278 LEU A N 1
ATOM 2248 C CA . LEU A 1 278 ? -6.281 7.744 -9.563 1.00 98.81 278 LEU A CA 1
ATOM 2249 C C . LEU A 1 278 ? -7.439 8.204 -10.457 1.00 98.81 278 LEU A C 1
ATOM 2251 O O . LEU A 1 278 ? -8.528 7.634 -10.390 1.00 98.81 278 LEU A O 1
ATOM 2255 N N . LYS A 1 279 ? -7.192 9.189 -11.333 1.00 98.81 279 LYS A N 1
ATOM 2256 C CA . LYS A 1 279 ? -8.162 9.648 -12.341 1.00 98.81 279 LYS A CA 1
ATO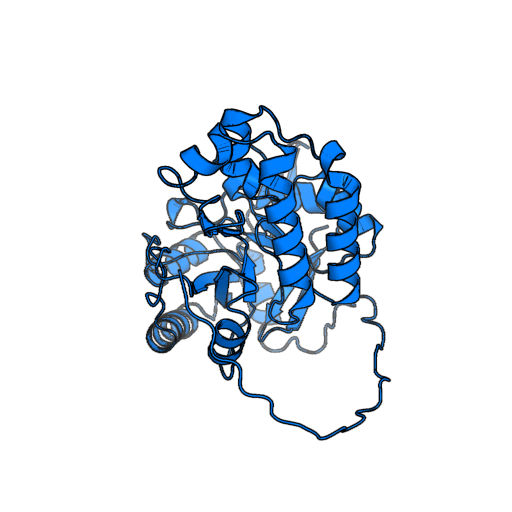M 2257 C C . LYS A 1 279 ? -8.553 8.511 -13.284 1.00 98.81 279 LYS A C 1
ATOM 2259 O O . LYS A 1 279 ? -9.742 8.296 -13.502 1.00 98.81 279 LYS A O 1
ATOM 2264 N N . TRP A 1 280 ? -7.586 7.736 -13.779 1.00 98.81 280 TRP A N 1
ATOM 2265 C CA . TRP A 1 280 ? -7.871 6.567 -14.620 1.00 98.81 280 TRP A CA 1
ATOM 2266 C C . TRP A 1 280 ? -8.616 5.470 -13.862 1.00 98.81 280 TRP A C 1
ATOM 2268 O O . TRP A 1 280 ? -9.545 4.886 -14.406 1.00 98.81 280 TRP A O 1
ATOM 2278 N N . TYR A 1 281 ? -8.257 5.200 -12.604 1.00 98.88 281 TYR A N 1
ATOM 2279 C CA . TYR A 1 281 ? -8.956 4.201 -11.796 1.00 98.88 281 TYR A CA 1
ATOM 2280 C C . TYR A 1 281 ? -10.428 4.582 -11.628 1.00 98.88 281 TYR A C 1
ATOM 2282 O O . TYR A 1 281 ? -11.306 3.746 -11.828 1.00 98.88 281 TYR A O 1
ATOM 2290 N N . ARG A 1 282 ? -10.710 5.864 -11.359 1.00 98.62 282 ARG A N 1
ATOM 2291 C CA . ARG A 1 282 ? -12.082 6.373 -11.283 1.00 98.62 282 ARG A CA 1
ATOM 2292 C C . ARG A 1 282 ? -12.811 6.302 -12.626 1.00 98.62 282 ARG A C 1
ATOM 2294 O O . ARG A 1 282 ? -13.954 5.857 -12.660 1.00 98.62 282 ARG A O 1
ATOM 2301 N N . GLU A 1 283 ? -12.156 6.714 -13.713 1.00 98.62 283 GLU A N 1
ATOM 2302 C CA . GLU A 1 283 ? -12.676 6.656 -15.091 1.00 98.62 283 GLU A CA 1
ATOM 2303 C C . GLU A 1 283 ? -13.121 5.236 -15.472 1.00 98.62 283 GLU A C 1
ATOM 2305 O O . GLU A 1 283 ? -14.176 5.059 -16.078 1.00 98.62 283 GLU A O 1
ATOM 2310 N N . LEU A 1 284 ? -12.350 4.224 -15.065 1.00 98.75 284 LEU A N 1
ATOM 2311 C CA . LEU A 1 284 ? -12.614 2.807 -15.331 1.00 98.75 284 LEU A CA 1
ATOM 2312 C C . LEU A 1 284 ? -13.667 2.189 -14.389 1.00 98.75 284 LEU A C 1
ATOM 2314 O O . LEU A 1 284 ? -13.967 1.004 -14.503 1.00 98.75 284 LEU A O 1
ATOM 2318 N N . GLY A 1 285 ? -14.254 2.971 -13.476 1.00 98.50 285 GLY A N 1
ATOM 2319 C CA . GLY A 1 285 ? -15.303 2.517 -12.558 1.00 98.50 285 GLY A CA 1
ATOM 2320 C C . GLY A 1 285 ? -14.807 2.041 -11.190 1.00 98.50 285 GLY A C 1
ATOM 2321 O O . GLY A 1 285 ? -15.571 1.425 -10.452 1.00 98.50 285 GLY A O 1
ATOM 2322 N N . GLY A 1 286 ? -13.557 2.330 -10.827 1.00 98.44 286 GLY A N 1
ATOM 2323 C CA . GLY A 1 286 ? -13.014 2.049 -9.501 1.00 98.44 286 GLY A CA 1
ATOM 2324 C C . GLY A 1 286 ? -13.728 2.815 -8.387 1.00 98.44 286 GLY A C 1
ATOM 2325 O O . GLY A 1 286 ? -14.003 4.015 -8.503 1.00 98.44 286 GLY A O 1
ATOM 2326 N N . GLU A 1 287 ? -14.014 2.112 -7.288 1.00 97.62 287 GLU A N 1
ATOM 2327 C CA . GLU A 1 287 ? -14.675 2.662 -6.090 1.00 97.62 287 GLU A CA 1
ATOM 2328 C C . GLU A 1 287 ? -13.940 2.326 -4.782 1.00 97.62 287 GLU A C 1
ATOM 2330 O O . GLU A 1 287 ? -14.144 3.008 -3.779 1.00 97.62 287 GLU A O 1
ATOM 2335 N N . ILE A 1 288 ? -13.073 1.306 -4.779 1.00 98.69 288 ILE A N 1
ATOM 2336 C CA . ILE A 1 288 ? -12.392 0.827 -3.572 1.00 98.69 288 ILE A CA 1
ATOM 2337 C C . ILE A 1 288 ? -11.043 1.541 -3.450 1.00 98.69 288 ILE A C 1
ATOM 2339 O O . ILE A 1 288 ? -10.095 1.235 -4.172 1.00 98.69 288 ILE A O 1
ATOM 2343 N N . LEU A 1 289 ? -10.966 2.513 -2.544 1.00 98.69 289 LEU A N 1
ATOM 2344 C CA . LEU A 1 289 ? -9.807 3.391 -2.387 1.00 98.69 289 LEU A CA 1
ATOM 2345 C C . LEU A 1 289 ? -9.504 3.663 -0.911 1.00 98.69 289 LEU A C 1
ATOM 2347 O O . LEU A 1 289 ? -10.338 4.245 -0.221 1.00 98.69 289 LEU A O 1
ATOM 2351 N N . THR A 1 290 ? -8.324 3.289 -0.422 1.00 98.62 290 THR A N 1
ATOM 2352 C CA . THR A 1 290 ? -7.851 3.613 0.938 1.00 98.62 290 THR A CA 1
ATOM 2353 C C . THR A 1 290 ? -6.788 4.710 0.918 1.00 98.62 290 THR A C 1
ATOM 2355 O O . THR A 1 290 ? -6.258 5.065 -0.133 1.00 98.62 290 THR A O 1
ATOM 2358 N N . VAL A 1 291 ? -6.470 5.268 2.089 1.00 98.44 291 VAL A N 1
ATOM 2359 C CA . VAL A 1 291 ? -5.348 6.201 2.274 1.00 98.44 291 VAL A CA 1
ATOM 2360 C C . VAL A 1 291 ? -4.465 5.713 3.421 1.00 98.44 291 VAL A C 1
ATOM 2362 O O . VAL A 1 291 ? -4.973 5.322 4.474 1.00 98.44 291 VAL A O 1
ATOM 2365 N N . GLY A 1 292 ? -3.151 5.732 3.222 1.00 98.44 292 GLY A N 1
ATOM 2366 C CA . GLY A 1 292 ? -2.182 5.193 4.175 1.00 98.44 292 GLY A CA 1
ATOM 2367 C C . GLY A 1 292 ? -0.897 6.010 4.207 1.00 98.44 292 GLY A C 1
ATOM 2368 O O . GLY A 1 292 ? -0.451 6.512 3.171 1.00 98.44 292 GLY A O 1
ATOM 2369 N N . SER A 1 293 ? -0.307 6.183 5.392 1.00 98.50 293 SER A N 1
ATOM 2370 C CA . SER A 1 293 ? 0.928 6.963 5.544 1.00 98.50 293 SER A CA 1
ATOM 2371 C C . SER A 1 293 ? 2.218 6.179 5.344 1.00 98.50 293 SER A C 1
ATOM 2373 O O . SER A 1 293 ? 3.278 6.798 5.156 1.00 98.50 293 SER A O 1
ATOM 2375 N N . ASP A 1 294 ? 2.118 4.848 5.390 1.00 98.44 294 ASP A N 1
ATOM 2376 C CA . ASP A 1 294 ? 3.243 3.913 5.427 1.00 98.44 294 ASP A CA 1
ATOM 2377 C C . ASP A 1 294 ? 4.189 4.219 6.602 1.00 98.44 294 ASP A C 1
ATOM 2379 O O . ASP A 1 294 ? 5.424 4.244 6.502 1.00 98.44 294 ASP A O 1
ATOM 2383 N N . ALA A 1 295 ? 3.599 4.612 7.732 1.00 98.50 295 ALA A N 1
ATOM 2384 C CA . ALA A 1 295 ? 4.367 5.019 8.892 1.00 98.50 295 ALA A CA 1
ATOM 2385 C C . ALA A 1 295 ? 5.038 3.802 9.522 1.00 98.50 295 ALA A C 1
ATOM 2387 O O . ALA A 1 295 ? 4.379 2.846 9.916 1.00 98.50 295 ALA A O 1
ATOM 2388 N N . HIS A 1 296 ? 6.355 3.886 9.680 1.00 98.19 296 HIS A N 1
ATOM 2389 C CA . HIS A 1 296 ? 7.153 2.922 10.441 1.00 98.19 296 HIS A CA 1
ATOM 2390 C C . HIS A 1 296 ? 7.478 3.437 11.851 1.00 98.19 296 HIS A C 1
ATOM 2392 O O . HIS A 1 296 ? 7.973 2.702 12.706 1.00 98.19 296 HIS A O 1
ATOM 2398 N N . SER A 1 297 ? 7.180 4.707 12.128 1.00 98.19 297 SER A N 1
ATOM 2399 C CA . SER A 1 297 ? 7.237 5.288 13.462 1.00 98.19 297 SER A CA 1
ATOM 2400 C C . SER A 1 297 ? 6.026 6.181 13.728 1.00 98.19 297 SER A C 1
ATOM 2402 O O . SER A 1 297 ? 5.410 6.729 12.814 1.00 98.19 297 SER A O 1
ATOM 2404 N N . VAL A 1 298 ? 5.693 6.365 15.005 1.00 97.69 298 VAL A N 1
ATOM 2405 C CA . VAL A 1 298 ? 4.544 7.173 15.433 1.00 97.69 298 VAL A CA 1
ATOM 2406 C C . VAL A 1 298 ? 4.651 8.640 15.004 1.00 97.69 298 VAL A C 1
ATOM 2408 O O . VAL A 1 298 ? 3.641 9.328 14.888 1.00 97.69 298 VAL A O 1
ATOM 2411 N N . GLU A 1 299 ? 5.861 9.130 14.738 1.00 97.50 299 GLU A N 1
ATOM 2412 C CA . GLU A 1 299 ? 6.105 10.467 14.200 1.00 97.50 299 GLU A CA 1
ATOM 2413 C C . GLU A 1 299 ? 5.562 10.638 12.780 1.00 97.50 299 GLU A C 1
ATOM 2415 O O . GLU A 1 299 ? 5.315 11.774 12.381 1.00 97.50 299 GLU A O 1
ATOM 2420 N N . ASP A 1 300 ? 5.399 9.549 12.026 1.00 97.81 300 ASP A N 1
ATOM 2421 C CA . ASP A 1 300 ? 4.892 9.547 10.653 1.00 97.81 300 ASP A CA 1
ATOM 2422 C C . ASP A 1 300 ? 3.384 9.276 10.551 1.00 97.81 300 ASP A C 1
ATOM 2424 O O . ASP A 1 300 ? 2.821 9.479 9.474 1.00 97.81 300 ASP A O 1
ATOM 2428 N N . LEU A 1 301 ? 2.723 8.906 11.657 1.00 98.25 301 LEU A N 1
ATOM 2429 C CA . LEU A 1 301 ? 1.280 8.648 11.711 1.00 98.25 301 LEU A CA 1
ATOM 2430 C C . LEU A 1 301 ? 0.483 9.795 11.068 1.00 98.25 301 LEU A C 1
ATOM 2432 O O . LEU A 1 301 ? 0.583 10.952 11.484 1.00 98.25 301 LEU A O 1
ATOM 2436 N N . GLY A 1 302 ? -0.318 9.465 10.054 1.00 96.94 302 GLY A N 1
ATOM 2437 C CA . GLY A 1 302 ? -1.195 10.399 9.355 1.00 96.94 302 GLY A CA 1
ATOM 2438 C C . GLY A 1 302 ? -0.507 11.455 8.490 1.00 96.94 302 GLY A C 1
ATOM 2439 O O . GLY A 1 302 ? -1.190 12.328 7.942 1.00 96.94 302 GLY A O 1
ATOM 2440 N N . LYS A 1 303 ? 0.825 11.425 8.336 1.00 96.94 303 LYS A N 1
ATOM 2441 C CA . LYS A 1 303 ? 1.517 12.400 7.482 1.00 96.94 303 LYS A CA 1
ATOM 2442 C C . LYS A 1 303 ? 1.010 12.295 6.048 1.00 96.94 303 LYS A C 1
ATOM 2444 O O . LYS A 1 303 ? 1.010 11.223 5.462 1.00 96.94 303 LYS A O 1
ATOM 2449 N N . GLY A 1 304 ? 0.601 13.422 5.471 1.00 96.31 304 GLY A N 1
ATOM 2450 C CA . GLY A 1 304 ? 0.123 13.496 4.087 1.00 96.31 304 GLY A CA 1
ATOM 2451 C C . GLY A 1 304 ? -1.306 12.992 3.856 1.00 96.31 304 GLY A C 1
ATOM 2452 O O . GLY A 1 304 ? -1.778 13.082 2.729 1.00 96.31 304 GLY A O 1
ATOM 2453 N N . ILE A 1 305 ? -2.033 12.516 4.877 1.00 95.94 305 ILE A N 1
ATOM 2454 C CA . ILE A 1 305 ? -3.408 12.011 4.687 1.00 95.94 305 ILE A CA 1
ATOM 2455 C C . ILE A 1 305 ? -4.348 13.107 4.170 1.00 95.94 305 ILE A C 1
ATOM 2457 O O . ILE A 1 305 ? -5.135 12.860 3.262 1.00 95.94 305 ILE A O 1
ATOM 2461 N N . ALA A 1 306 ? -4.232 14.341 4.673 1.00 93.94 306 ALA A N 1
ATOM 2462 C CA . ALA A 1 306 ? -5.019 15.466 4.158 1.00 93.94 306 ALA A CA 1
ATOM 2463 C C . ALA A 1 306 ? -4.754 15.735 2.663 1.00 93.94 306 ALA A C 1
ATOM 2465 O O . ALA A 1 306 ? -5.675 16.076 1.924 1.00 93.94 306 ALA A O 1
ATOM 2466 N N . GLU A 1 307 ? -3.512 15.541 2.211 1.00 94.75 307 GLU A N 1
ATOM 2467 C CA . GLU A 1 307 ? -3.133 15.670 0.804 1.00 94.75 307 GLU A CA 1
ATOM 2468 C C . GLU A 1 307 ? -3.711 14.517 -0.026 1.00 94.75 307 GLU A C 1
ATOM 2470 O O . GLU A 1 307 ? -4.347 14.772 -1.044 1.00 94.75 307 GLU A O 1
ATOM 2475 N N . ALA A 1 308 ? -3.620 13.271 0.456 1.00 97.19 308 ALA A N 1
ATOM 2476 C CA . ALA A 1 308 ? -4.248 12.115 -0.190 1.00 97.19 308 ALA A CA 1
ATOM 2477 C C . ALA A 1 308 ? -5.769 12.262 -0.337 1.00 97.19 308 ALA A C 1
ATOM 2479 O O . ALA A 1 308 ? -6.313 11.951 -1.393 1.00 97.19 308 ALA A O 1
ATOM 2480 N N . LEU A 1 309 ? -6.463 12.779 0.682 1.00 96.19 309 LEU A N 1
ATOM 2481 C CA . LEU A 1 309 ? -7.899 13.064 0.600 1.00 96.19 309 LEU A CA 1
ATOM 2482 C C . LEU A 1 309 ? -8.204 14.158 -0.434 1.00 96.19 309 LEU A C 1
ATOM 2484 O O . LEU A 1 309 ? -9.191 14.058 -1.163 1.00 96.19 309 LEU A O 1
ATOM 2488 N N . GLY A 1 310 ? -7.347 15.178 -0.539 1.00 95.44 310 GLY A N 1
ATOM 2489 C CA . GLY A 1 310 ? -7.419 16.179 -1.604 1.00 95.44 310 GLY A CA 1
ATOM 2490 C C . GLY A 1 310 ? -7.274 15.557 -2.995 1.00 95.44 310 GLY A C 1
ATOM 2491 O O . GLY A 1 310 ? -8.104 15.816 -3.865 1.00 95.44 310 GLY A O 1
ATOM 2492 N N . LEU A 1 311 ? -6.283 14.681 -3.179 1.00 97.56 311 LEU A N 1
ATOM 2493 C CA . LEU A 1 311 ? -6.046 13.962 -4.434 1.00 97.56 311 LEU A CA 1
ATOM 2494 C C . LEU A 1 311 ? -7.195 13.010 -4.787 1.00 97.56 311 LEU A C 1
ATOM 2496 O O . LEU A 1 311 ? -7.590 12.945 -5.947 1.00 97.56 311 LEU A O 1
ATOM 2500 N N . ALA A 1 312 ? -7.780 12.321 -3.803 1.00 97.88 312 ALA A N 1
ATOM 2501 C CA . ALA A 1 312 ? -8.961 11.485 -4.009 1.00 97.88 312 ALA A CA 1
ATOM 2502 C C . ALA A 1 312 ? -10.138 12.312 -4.556 1.00 97.88 312 ALA A C 1
ATOM 2504 O O . ALA A 1 312 ? -10.748 11.937 -5.558 1.00 97.88 312 ALA A O 1
ATOM 2505 N N . ARG A 1 313 ? -10.420 13.479 -3.960 1.00 96.62 313 ARG A N 1
ATOM 2506 C CA . ARG A 1 313 ? -11.469 14.387 -4.456 1.00 96.62 313 ARG A CA 1
ATOM 2507 C C . ARG A 1 313 ? -11.153 14.926 -5.845 1.00 96.62 313 ARG A C 1
ATOM 2509 O O . ARG A 1 313 ? -12.037 14.948 -6.695 1.00 96.62 313 ARG A O 1
ATOM 2516 N N . GLU A 1 314 ? -9.907 15.330 -6.092 1.00 97.75 314 GLU A N 1
ATOM 2517 C CA . GLU A 1 314 ? -9.479 15.801 -7.413 1.00 97.75 314 GLU A CA 1
ATOM 2518 C C . GLU A 1 314 ? -9.616 14.706 -8.485 1.00 97.75 314 GLU A C 1
ATOM 2520 O O . GLU A 1 314 ? -9.973 14.992 -9.628 1.00 97.75 314 GLU A O 1
ATOM 2525 N N . ALA A 1 315 ? -9.387 13.446 -8.116 1.00 98.31 315 ALA A N 1
ATOM 2526 C CA . ALA A 1 315 ? -9.602 12.295 -8.983 1.00 98.31 315 ALA A CA 1
ATOM 2527 C C . ALA A 1 315 ? -11.086 11.920 -9.173 1.00 98.31 315 ALA A C 1
ATOM 2529 O O . ALA A 1 315 ? -11.388 11.054 -9.991 1.00 98.31 315 ALA A O 1
ATOM 2530 N N . GLY A 1 316 ? -12.017 12.570 -8.463 1.00 97.56 316 GLY A N 1
ATOM 2531 C CA . GLY A 1 316 ? -13.460 12.347 -8.591 1.00 97.56 316 GLY A CA 1
ATOM 2532 C C . GLY A 1 316 ? -14.039 11.299 -7.634 1.00 97.56 316 GLY A C 1
ATOM 2533 O O . GLY A 1 316 ? -15.113 10.752 -7.907 1.00 97.56 316 GLY A O 1
ATOM 2534 N N . PHE A 1 317 ? -13.350 10.995 -6.530 1.00 97.25 317 PHE A N 1
ATOM 2535 C CA . PHE A 1 317 ? -13.884 10.153 -5.459 1.00 97.25 317 PHE A CA 1
ATOM 2536 C C . PHE A 1 317 ? -14.694 10.980 -4.456 1.00 97.25 317 PHE A C 1
ATOM 2538 O O . PHE A 1 317 ? -14.234 11.994 -3.933 1.00 97.25 317 PHE A O 1
ATOM 2545 N N . GLU A 1 318 ? -15.899 10.503 -4.146 1.00 93.50 318 GLU A N 1
ATOM 2546 C CA . GLU A 1 318 ? -16.776 11.085 -3.118 1.00 93.50 318 GLU A CA 1
ATOM 2547 C C . GLU A 1 318 ? -16.587 10.421 -1.745 1.00 93.50 318 GLU A C 1
ATOM 2549 O O . GLU A 1 318 ? -17.017 10.946 -0.714 1.00 93.50 318 GLU A O 1
ATOM 2554 N N . ALA A 1 319 ? -15.946 9.254 -1.726 1.00 94.62 319 ALA A N 1
ATOM 2555 C CA . ALA A 1 319 ? -15.704 8.453 -0.543 1.00 94.62 319 ALA A CA 1
ATOM 2556 C C . ALA A 1 319 ? -14.357 7.731 -0.638 1.00 94.62 319 ALA A C 1
ATOM 2558 O O . ALA A 1 319 ? -13.881 7.423 -1.729 1.00 94.62 319 ALA A O 1
ATOM 2559 N N . ILE A 1 320 ? -13.788 7.429 0.523 1.00 97.12 320 ILE A N 1
ATOM 2560 C CA . ILE A 1 320 ? -12.736 6.421 0.683 1.00 97.12 320 ILE A CA 1
ATOM 2561 C C . ILE A 1 320 ? -13.341 5.161 1.299 1.00 97.12 320 ILE A C 1
ATOM 2563 O O . ILE A 1 320 ? -14.471 5.168 1.784 1.00 97.12 320 ILE A O 1
ATOM 2567 N N . THR A 1 321 ? -12.599 4.068 1.278 1.00 98.06 321 THR A N 1
ATOM 2568 C CA . THR A 1 321 ? -13.051 2.763 1.742 1.00 98.06 321 THR A CA 1
ATOM 2569 C C . THR A 1 321 ? -12.480 2.451 3.112 1.00 98.06 321 THR A C 1
ATOM 2571 O O . THR A 1 321 ? -11.289 2.595 3.360 1.00 98.06 321 THR A O 1
ATOM 2574 N N . LEU A 1 322 ? -13.358 1.997 3.994 1.00 97.62 322 LEU A N 1
ATOM 2575 C CA . LEU A 1 322 ? -13.030 1.371 5.259 1.00 97.62 322 LEU A CA 1
ATOM 2576 C C . LEU A 1 322 ? -13.170 -0.143 5.118 1.00 97.62 322 LEU A C 1
ATOM 2578 O O . LEU A 1 322 ? -13.990 -0.608 4.327 1.00 97.62 322 LEU A O 1
ATOM 2582 N N . PHE A 1 323 ? -12.432 -0.908 5.913 1.00 97.94 323 PHE A N 1
ATOM 2583 C CA . PHE A 1 323 ? -12.495 -2.365 5.894 1.00 97.94 323 PHE A CA 1
ATOM 2584 C C . PHE A 1 323 ? -12.759 -2.956 7.272 1.00 97.94 323 PHE A C 1
ATOM 2586 O O . PHE A 1 323 ? -12.166 -2.560 8.272 1.00 97.94 323 PHE A O 1
ATOM 2593 N N . GLU A 1 324 ? -13.619 -3.968 7.301 1.00 97.06 324 GLU A N 1
ATOM 2594 C CA . GLU A 1 324 ? -13.808 -4.843 8.451 1.00 97.06 324 GLU A CA 1
ATOM 2595 C C . GLU A 1 324 ? -13.957 -6.280 7.979 1.00 97.06 324 GLU A C 1
ATOM 2597 O O . GLU A 1 324 ? -14.847 -6.581 7.184 1.00 97.06 324 GLU A O 1
ATOM 2602 N N . LYS A 1 325 ? -13.111 -7.183 8.481 1.00 97.31 325 LYS A N 1
ATOM 2603 C CA . LYS A 1 325 ? -13.130 -8.607 8.097 1.00 97.31 325 LYS A CA 1
ATOM 2604 C C . LYS A 1 325 ? -13.215 -8.810 6.573 1.00 97.31 325 LYS A C 1
ATOM 2606 O O . LYS A 1 325 ? -14.042 -9.590 6.092 1.00 97.31 325 LYS A O 1
ATOM 2611 N N . ARG A 1 326 ? -12.389 -8.069 5.828 1.00 97.44 326 ARG A N 1
ATOM 2612 C CA . ARG A 1 326 ? -12.302 -8.037 4.357 1.00 97.44 326 ARG A CA 1
ATOM 2613 C C . ARG A 1 326 ? -13.556 -7.529 3.640 1.00 97.44 326 ARG A C 1
ATOM 2615 O O . ARG A 1 326 ? -13.715 -7.735 2.442 1.00 97.44 326 ARG A O 1
ATOM 2622 N N . LYS A 1 327 ? -14.465 -6.864 4.357 1.00 97.50 327 LYS A N 1
ATOM 2623 C CA . LYS A 1 327 ? -15.663 -6.248 3.779 1.00 97.50 327 LYS A CA 1
ATOM 2624 C C . LYS A 1 327 ? -15.452 -4.741 3.628 1.00 97.50 327 LYS A C 1
ATOM 2626 O O . LYS A 1 327 ? -15.259 -4.075 4.650 1.00 97.50 327 LYS A O 1
ATOM 2631 N N . PRO A 1 328 ? -15.499 -4.205 2.397 1.00 96.94 328 PRO A N 1
ATOM 2632 C CA . PRO A 1 328 ? -15.362 -2.777 2.160 1.00 96.94 328 PRO A CA 1
ATOM 2633 C C . PRO A 1 328 ? -16.641 -2.019 2.545 1.00 96.94 328 PRO A C 1
ATOM 2635 O O . PRO A 1 328 ? -17.757 -2.505 2.346 1.00 96.94 328 PRO A O 1
ATOM 2638 N N . ARG A 1 329 ? -16.483 -0.797 3.060 1.00 95.25 329 ARG A N 1
ATOM 2639 C CA . ARG A 1 329 ? -17.567 0.158 3.333 1.00 95.25 329 ARG A CA 1
ATOM 2640 C C . ARG A 1 329 ? -17.119 1.580 3.010 1.00 95.25 329 ARG A C 1
ATOM 2642 O O . ARG A 1 329 ? -16.075 2.014 3.479 1.00 95.25 329 ARG A O 1
ATOM 2649 N N . GLY A 1 330 ? -17.933 2.334 2.277 1.00 94.00 330 GLY A N 1
ATOM 2650 C CA . GLY A 1 330 ? -17.635 3.731 1.957 1.00 94.00 330 GLY A CA 1
ATOM 2651 C C . GLY A 1 330 ? -17.721 4.672 3.167 1.00 94.00 330 GLY A C 1
ATOM 2652 O O . GLY A 1 330 ? -18.639 4.584 3.986 1.00 94.00 330 GLY A O 1
ATOM 2653 N N . LEU A 1 331 ? -16.788 5.618 3.241 1.00 93.12 331 LEU A N 1
ATOM 2654 C CA . LEU A 1 331 ? -16.801 6.791 4.107 1.00 93.12 331 LEU A CA 1
ATOM 2655 C C . LEU A 1 331 ? -16.732 8.036 3.224 1.00 93.12 331 LEU A C 1
ATOM 2657 O O . LEU A 1 331 ? -15.721 8.266 2.563 1.00 93.12 331 LEU A O 1
ATOM 2661 N N . ARG A 1 332 ? -17.794 8.848 3.226 1.00 90.88 332 ARG A N 1
ATOM 2662 C CA . ARG A 1 332 ? -17.837 10.090 2.445 1.00 90.88 332 ARG A CA 1
ATOM 2663 C C . ARG A 1 332 ? -16.755 11.068 2.897 1.00 90.88 332 ARG A C 1
ATOM 2665 O O . ARG A 1 332 ? -16.551 11.260 4.094 1.00 90.88 332 ARG A O 1
ATOM 2672 N N . ILE A 1 333 ? -16.107 11.697 1.922 1.00 85.00 333 ILE A N 1
ATOM 2673 C CA . ILE A 1 333 ? -15.044 12.693 2.123 1.00 85.00 333 ILE A CA 1
ATOM 2674 C C . ILE A 1 333 ? -15.414 14.068 1.561 1.00 85.00 333 ILE A C 1
ATOM 2676 O O . ILE A 1 333 ? -14.588 14.976 1.605 1.00 85.00 333 ILE A O 1
ATOM 2680 N N . THR A 1 334 ? -16.622 14.222 1.020 1.00 64.31 334 THR A N 1
ATOM 2681 C CA . THR A 1 334 ? -17.176 15.477 0.483 1.00 64.31 334 THR A CA 1
ATOM 2682 C C . THR A 1 334 ? -17.730 16.393 1.557 1.00 64.31 334 THR A C 1
ATOM 2684 O O . THR A 1 334 ? -18.457 15.863 2.433 1.00 64.31 334 THR A O 1
#

Foldseek 3Di:
DDDDDDDDDDDDDDDDDDDDPDDPDDQDADPPVCDQLVQLVVVLQVLFDFDQDVVRDTDRDAAEAAAEEDQLALLFDHHP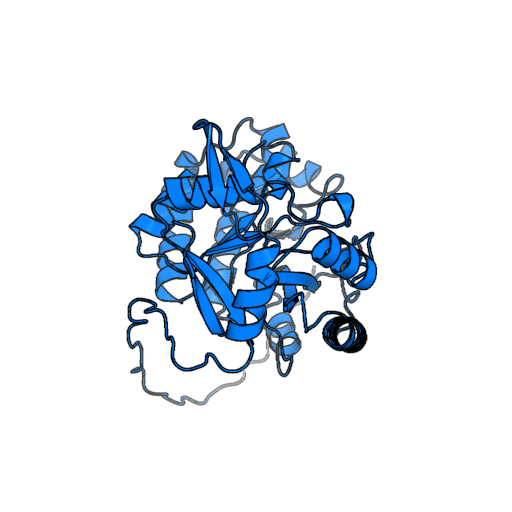VLLLVLCLVNSHAEYEYAHEDECDPVDSRHVSHDLVVQVVSQVVSCVVCVSRYHYFYHHEYADDPVCLVVLVVVPPPRQGQFYEYEHQWFDPPPDIFGQQDPPGCCVQLQVDAPCSRCVRVLVRLLVSLVSLRGQEYELSRSSCLCNCVRHNADDCVVCVVSLLSSLLSCQSSNRYYEFECCCCVTDNVATRVHLVSLLSSVVSPGQAYYYHDNHSYSVSRRPCVVVVLVSNVVSPHQFYWGTGSSDTHTDGSD

Nearest PDB structures (foldseek):
  2yxo-assembly1_B  TM=9.189E-01  e=2.066E-22  Thermus thermophilus
  4gyf-assembly1_A  TM=8.933E-01  e=1.055E-18  Lactococcus lactis subsp. lactis Il1403
  7ucw-assembly1_C  TM=3.116E-01  e=4.972E-02  Mus musculus
  5f2h-assembly1_B  TM=3.005E-01  e=2.570E+00  Bacillus cereus ATCC 10987
  5b3g-assembly1_B  TM=2.132E-01  e=8.394E-01  Arabidopsis thaliana

Radius of gyration: 20.19 Å; Cα contacts (8 Å, |Δi|>4): 610; chains: 1; bounding box: 52×66×48 Å

Solvent-accessible surface area (backbone atoms only — not comparable to full-atom values): 18741 Å² total; per-residue (Å²): 141,82,86,86,81,90,80,93,81,85,86,81,90,74,91,73,85,89,82,80,93,70,76,86,65,80,85,69,87,76,79,84,78,51,78,60,66,49,52,40,48,59,59,40,61,73,44,57,54,69,46,68,47,100,83,72,50,75,41,82,51,85,41,50,27,57,26,27,29,22,60,56,16,76,77,22,73,26,45,64,68,56,40,52,51,50,36,52,76,67,36,24,49,36,40,21,38,28,27,45,49,36,81,46,84,86,45,88,32,38,80,55,48,51,66,69,62,49,50,53,55,49,51,57,46,41,74,74,35,53,84,55,30,47,77,40,52,32,33,29,29,55,46,49,87,96,42,50,69,60,53,52,61,63,54,57,92,59,92,36,18,42,33,32,34,28,72,42,52,30,70,65,93,82,51,72,41,42,46,72,44,88,96,57,19,58,75,57,48,78,74,42,55,65,69,70,53,45,50,47,43,53,54,49,50,38,50,48,59,72,63,76,76,43,48,25,37,38,36,75,52,45,58,39,56,53,40,32,81,78,64,43,78,82,64,60,79,84,43,46,66,65,50,50,53,39,42,45,49,20,42,77,70,68,33,20,41,32,38,24,26,44,29,51,79,41,79,65,58,38,42,15,40,49,63,69,56,47,32,50,30,38,75,64,65,44,71,50,32,38,48,21,19,65,14,33,34,62,90,34,60,51,44,50,42,73,55,46,54,50,47,40,45,76,31,69,44,56,42,36,38,44,63,51,72,63,42,79,42,77,43,76,75,116

Sequence (334 aa):
MCPYSASRAKSSSGFFDGQQANRIGRLEPDEAQLGWAATLFREASRQCHYFTTNSGKAERIVLLDYHLHSTCSADGISTIAQYCRRAAEQGFMEIGFCEHADFDPRDRSYGFFDYALFRRRIEAQRERYGHSLVIRAAVEVTYQACREGEIREFLKGKELDYVIGSVHLVEDGREWAMVSEEGRCERYFARRSMRQAYRPYFAEVRRAVESDLFDLIGHLDLAKRYGVRYYGPFELSLFAAEVREILQLAVERGVGLEINTSGLRQAPRETYPALEVLKWYRELGGEILTVGSDAHSVEDLGKGIAEALGLAREAGFEAITLFEKRKPRGLRIT

pLDDT: mean 85.43, std 23.68, range [24.8, 98.88]

Mean predicted aligned error: 8.92 Å